Protein AF-A0A2E0QXH6-F1 (afdb_monomer)

Solvent-accessible surface area (backbone atoms only — not comparable to full-atom values): 16540 Å² total; per-residue (Å²): 113,74,65,61,55,55,53,47,46,76,55,62,78,71,74,54,37,14,26,78,84,81,84,78,74,94,66,79,57,37,71,48,66,32,60,46,54,49,47,46,17,46,22,10,40,78,68,28,32,63,57,67,41,56,53,50,46,56,52,49,51,51,55,51,35,49,57,41,23,75,75,64,80,46,83,58,77,82,74,58,62,94,71,75,43,72,70,50,50,50,54,50,50,53,53,46,57,78,38,26,77,84,68,40,36,41,62,51,26,22,51,47,10,48,38,48,44,45,36,11,44,17,85,81,41,66,28,33,70,62,38,32,51,52,53,63,50,42,63,57,50,52,54,44,49,74,73,69,54,82,58,66,66,60,52,51,51,49,51,51,52,47,50,45,36,71,72,66,33,58,35,51,44,61,27,67,70,39,76,71,45,53,74,69,50,26,54,53,48,19,63,54,53,71,36,69,50,43,56,86,87,42,45,74,61,50,53,56,36,58,75,58,61,45,79,52,40,48,74,66,56,46,45,60,53,49,52,19,46,52,33,43,71,72,55,85,54,46,34,71,72,47,30,55,44,38,55,45,54,48,52,53,51,53,51,51,49,55,50,51,34,63,72,76,38,62,65,71,58,28,52,48,50,55,51,48,54,54,46,58,50,53,52,49,56,51,46,54,57,27,32,35,54,45,15,49,49,50,55,58,59,67,74,71,122

pLDDT: mean 72.56, std 18.34, range [24.27, 95.75]

Radius of gyration: 21.73 Å; Cα contacts (8 Å, |Δi|>4): 318; chains: 1; bounding box: 61×43×55 Å

Sequence (305 aa):
MNTIRFLFTALFSFTFSLGVAEEFQFKPAQTNLTSIFLRLANSLEQHGSPVPYCQHILAEHERIRSKYSEKHGKEMGRLLPSYFTADYITTLEESWTDFEETLQLPRLATKTGQLLRLAINGENGTGTTLVMVFNEYQDPAYSELATGKSLEADLGHLSTELLRIAEDGDARYLASREAALSEKEQSEFRKLLEKNTFSKTDFQTLERFYNGPYDRLTEFGKSQISKRVFAGQRGTPVTPSEAARYSRELYDMYSSIFHQLEEQLPQSRANELESWIKSVINILNHAIMAELRLGFMERALDRKG

Secondary structure (DSSP, 8-state):
-HHHHHHHHHHHTS---------SS-PSPPSSHHHHHHHHHHHHHHHSSSHHHHHHHHHHHHHHHHHHHHHHSSPPPP-S-TT-SHHHHHHHHHHHHHTHHHHTHHHHHHHHHHHHHHHHTSSTTS--HHHHHHHHHHHHHHHHHHTT---HHHHHHHHHHHHHHHHH-HHHHHHHT-TTS-HHHHHHHHHHHT-SS--GGGHHHHHHHHTTTGGGS-HHHHHHHHHHHHHHHHS----HHHHHHHHHHHHHHHHHHHHHHHHHS-HHHHHHHHHHHHHHHHHHHHHHHHHHHHHHHHHHHHT--

Nearest PDB structures (foldseek):
  3o1h-assembly1_A  TM=1.517E-01  e=4.851E-01  Vibrio parahaemolyticus
  3ok8-assembly1_B  TM=1.722E-01  e=3.351E+00  Mus musculus
  4kly-assembly1_D  TM=2.169E-01  e=6.577E+00  gamma proteobacterium 'Hot 75m4'
  6grj-assembly1_B  TM=1.553E-01  e=4.591E+00  Aeromonas hydrophila
  6h2f-assembly1_J  TM=1.587E-01  e=4.591E+00  Aeromonas hydrophila subsp. hydrophila AL09-71

Foldseek 3Di:
DVVLVVLCCVQVVPQAAAADDDDDDDDAQDQALLVLLLVQLCCLQVVLDSLVLLVSLVVNQVVLQVLCCVLPVDGDDDLFPPQSDPVNSVVVVVVCVVCCVVLVSSVLSSLCSVLSHQSHHFLPHQIQVLSNLVSVLSVVVLVCVLVPHDCPVVVVVNVVLSVCCVVVPRLLSLLVVLPLDDPVLSVLLSVLLVQSADEPVCVVSVVVCVVPVQVSGDVSSVVSNVSRDVCRVPDHRQGPVNSVVSVVVSVVSVVVSLVVLVVPDDPVVSVVVVVSVSVSSVSSVSSSSSSNVSNSSVVSSVVPD

Mean predicted aligned error: 11.54 Å

Structure (mmCIF, N/CA/C/O backbone):
data_AF-A0A2E0QXH6-F1
#
_entry.id   AF-A0A2E0QXH6-F1
#
loop_
_atom_site.group_PDB
_atom_site.id
_atom_site.type_symbol
_atom_site.label_atom_id
_atom_site.label_alt_id
_atom_site.label_comp_id
_atom_site.label_asym_id
_atom_site.label_entity_id
_atom_site.label_seq_id
_atom_site.pdbx_PDB_ins_code
_atom_site.Cartn_x
_atom_site.Cartn_y
_atom_site.Cartn_z
_atom_site.occupancy
_atom_site.B_iso_or_equiv
_atom_site.auth_seq_id
_atom_site.auth_comp_id
_atom_site.auth_asym_id
_atom_site.auth_atom_id
_atom_site.pdbx_PDB_model_num
ATOM 1 N N . MET A 1 1 ? 4.759 -22.911 -13.333 1.00 33.22 1 MET A N 1
ATOM 2 C CA . MET A 1 1 ? 3.666 -23.026 -12.326 1.00 33.22 1 MET A CA 1
ATOM 3 C C . MET A 1 1 ? 4.080 -22.649 -10.897 1.00 33.22 1 MET A C 1
ATOM 5 O O . MET A 1 1 ? 3.728 -21.550 -10.496 1.00 33.22 1 MET A O 1
ATOM 9 N N . ASN A 1 2 ? 4.792 -23.476 -10.109 1.00 26.61 2 ASN A N 1
ATOM 10 C CA . ASN A 1 2 ? 5.000 -23.184 -8.668 1.00 26.61 2 ASN A CA 1
ATOM 11 C C . ASN A 1 2 ? 5.715 -21.849 -8.377 1.00 26.61 2 ASN A C 1
ATOM 13 O O . ASN A 1 2 ? 5.334 -21.160 -7.434 1.00 26.61 2 ASN A O 1
ATOM 17 N N . THR A 1 3 ? 6.676 -21.440 -9.212 1.00 26.75 3 THR A N 1
ATOM 18 C CA . THR A 1 3 ? 7.361 -20.143 -9.084 1.00 26.75 3 THR A CA 1
ATOM 19 C C . THR A 1 3 ? 6.385 -18.969 -9.169 1.00 26.75 3 THR A C 1
ATOM 21 O O . THR A 1 3 ? 6.412 -18.103 -8.307 1.00 26.75 3 THR A O 1
ATOM 24 N N . ILE A 1 4 ? 5.456 -18.982 -10.133 1.00 28.08 4 ILE A N 1
ATOM 25 C CA . ILE A 1 4 ? 4.459 -17.916 -10.351 1.00 28.08 4 ILE A CA 1
ATOM 26 C C . ILE A 1 4 ? 3.578 -17.718 -9.106 1.00 28.08 4 ILE A C 1
ATOM 28 O O . ILE A 1 4 ? 3.297 -16.583 -8.730 1.00 28.08 4 ILE A O 1
ATOM 32 N N . ARG A 1 5 ? 3.219 -18.800 -8.396 1.00 27.36 5 ARG A N 1
ATOM 33 C CA . ARG A 1 5 ? 2.522 -18.700 -7.100 1.00 27.36 5 ARG A CA 1
ATOM 34 C C . ARG A 1 5 ? 3.375 -18.012 -6.034 1.00 27.36 5 ARG A C 1
ATOM 36 O O . ARG A 1 5 ? 2.884 -17.093 -5.393 1.00 27.36 5 ARG A O 1
ATOM 43 N N . PHE A 1 6 ? 4.632 -18.424 -5.869 1.00 28.52 6 PHE A N 1
ATOM 44 C CA . PHE A 1 6 ? 5.545 -17.852 -4.867 1.00 28.52 6 PHE A CA 1
ATOM 45 C C . PHE A 1 6 ? 5.858 -16.370 -5.134 1.00 28.52 6 PHE A C 1
ATOM 47 O O . PHE A 1 6 ? 5.977 -15.568 -4.211 1.00 28.52 6 PHE A O 1
ATOM 54 N N . LEU A 1 7 ? 5.934 -15.990 -6.408 1.00 29.11 7 LEU A N 1
ATOM 55 C CA . LEU A 1 7 ? 6.098 -14.606 -6.841 1.00 29.11 7 LEU A CA 1
ATOM 56 C C . LEU A 1 7 ? 4.853 -13.779 -6.534 1.00 29.11 7 LEU A C 1
ATOM 58 O O . LEU A 1 7 ? 4.978 -12.701 -5.967 1.00 29.11 7 LEU A O 1
ATOM 62 N N . PHE A 1 8 ? 3.656 -14.310 -6.799 1.00 35.12 8 PHE A N 1
ATOM 63 C CA . PHE A 1 8 ? 2.428 -13.663 -6.345 1.00 35.12 8 PHE A CA 1
ATOM 64 C C . PHE A 1 8 ? 2.371 -13.531 -4.822 1.00 35.12 8 PHE A C 1
ATOM 66 O O . PHE A 1 8 ? 1.966 -12.476 -4.352 1.00 35.12 8 PHE A O 1
ATOM 73 N N . THR A 1 9 ? 2.849 -14.508 -4.044 1.00 33.28 9 THR A N 1
ATOM 74 C CA . THR A 1 9 ? 3.014 -14.353 -2.586 1.00 33.28 9 THR A CA 1
ATOM 75 C C . THR A 1 9 ? 3.936 -13.172 -2.242 1.00 33.28 9 THR A C 1
ATOM 77 O O . THR A 1 9 ? 3.590 -12.369 -1.384 1.00 33.28 9 THR A O 1
ATOM 80 N N . ALA A 1 10 ? 5.049 -12.979 -2.956 1.00 31.89 10 ALA A N 1
ATOM 81 C CA . ALA A 1 10 ? 5.987 -11.877 -2.704 1.00 31.89 10 ALA A CA 1
ATOM 82 C C . ALA A 1 10 ? 5.438 -10.456 -3.001 1.00 31.89 10 ALA A C 1
ATOM 84 O O . ALA A 1 10 ? 5.990 -9.484 -2.485 1.00 31.89 10 ALA A O 1
ATOM 85 N N . LEU A 1 11 ? 4.354 -10.313 -3.780 1.00 36.03 11 LEU A N 1
ATOM 86 C CA . LEU A 1 11 ? 3.570 -9.063 -3.854 1.00 36.03 11 LEU A CA 1
ATOM 87 C C . LEU A 1 11 ? 2.394 -9.074 -2.869 1.00 36.03 11 LEU A C 1
ATOM 89 O O . LEU A 1 11 ? 2.220 -8.167 -2.056 1.00 36.03 11 LEU A O 1
ATOM 93 N N . PHE A 1 12 ? 1.543 -10.095 -2.984 1.00 37.16 12 PHE A N 1
ATOM 94 C CA . PHE A 1 12 ? 0.201 -10.127 -2.403 1.00 37.16 12 PHE A CA 1
ATOM 95 C C . PHE A 1 12 ? 0.157 -10.563 -0.938 1.00 37.16 12 PHE A C 1
ATOM 97 O O . PHE A 1 12 ? -0.902 -10.485 -0.321 1.00 37.16 12 PHE A O 1
ATOM 104 N N . SER A 1 13 ? 1.298 -10.892 -0.327 1.00 30.27 13 SER A N 1
ATOM 105 C CA . SER A 1 13 ? 1.426 -10.858 1.133 1.00 30.27 13 SER A CA 1
ATOM 106 C C . SER A 1 13 ? 1.351 -9.437 1.721 1.00 30.27 13 SER A C 1
ATOM 108 O O . SER A 1 13 ? 1.317 -9.329 2.942 1.00 30.27 13 SER A O 1
ATOM 110 N N . PHE A 1 14 ? 1.299 -8.361 0.911 1.00 34.16 14 PHE A N 1
ATOM 111 C CA . PHE A 1 14 ? 1.176 -6.979 1.413 1.00 34.16 14 PHE A CA 1
ATOM 112 C C . PHE A 1 14 ? 0.195 -6.031 0.678 1.00 34.16 14 PHE A C 1
ATOM 114 O O . PHE A 1 14 ? 0.045 -4.885 1.103 1.00 34.16 14 PHE A O 1
ATOM 121 N N . THR A 1 15 ? -0.525 -6.449 -0.372 1.00 30.64 15 THR A N 1
ATOM 122 C CA . THR A 1 15 ? -1.446 -5.562 -1.128 1.00 30.64 15 THR A CA 1
ATOM 123 C C . THR A 1 15 ? -2.910 -5.625 -0.659 1.00 30.64 15 THR A C 1
ATOM 125 O O . THR A 1 15 ? -3.754 -6.272 -1.279 1.00 30.64 15 THR A O 1
ATOM 128 N N . PHE A 1 16 ? -3.237 -4.878 0.407 1.00 36.03 16 PHE A N 1
ATOM 129 C CA . PHE A 1 16 ? -4.599 -4.775 0.969 1.00 36.03 16 PHE A CA 1
ATOM 130 C C . PHE A 1 16 ? -4.944 -3.368 1.563 1.00 36.03 16 PHE A C 1
ATOM 132 O O . PHE A 1 16 ? -5.036 -3.232 2.778 1.00 36.03 16 PHE A O 1
ATOM 139 N N . SER A 1 17 ? -5.228 -2.352 0.722 1.00 30.94 17 SER A N 1
ATOM 140 C CA . SER A 1 17 ? -6.095 -1.150 0.993 1.00 30.94 17 SER A CA 1
ATOM 141 C C . SER A 1 17 ? -5.752 -0.168 2.156 1.00 30.94 17 SER A C 1
ATOM 143 O O . SER A 1 17 ? -4.903 -0.468 2.977 1.00 30.94 17 SER A O 1
ATOM 145 N N . LEU A 1 18 ? -6.359 1.021 2.379 1.00 31.14 18 LEU A N 1
ATOM 146 C CA . LEU A 1 18 ? -7.319 1.889 1.643 1.00 31.14 18 LEU A CA 1
ATOM 147 C C . LEU A 1 18 ? -6.559 3.195 1.225 1.00 31.14 18 LEU A C 1
ATOM 149 O O . LEU A 1 18 ? -5.351 3.092 1.055 1.00 31.14 18 LEU A O 1
ATOM 153 N N . GLY A 1 19 ? -7.061 4.438 1.040 1.00 31.62 19 GLY A N 1
ATOM 154 C CA . GLY A 1 19 ? -8.333 5.012 0.547 1.00 31.62 19 GLY A CA 1
ATOM 155 C C . GLY A 1 19 ? -8.288 6.553 0.411 1.00 31.62 19 GLY A C 1
ATOM 156 O O . GLY A 1 19 ? -7.539 7.191 1.138 1.00 31.62 19 GLY A O 1
ATOM 157 N N . VAL A 1 20 ? -9.051 7.109 -0.552 1.00 32.94 20 VAL A N 1
ATOM 158 C CA . VAL A 1 20 ? -9.031 8.485 -1.141 1.00 32.94 20 VAL A CA 1
ATOM 159 C C . VAL A 1 20 ? -8.289 9.621 -0.401 1.00 32.94 20 VAL A C 1
ATOM 161 O O . VAL A 1 20 ? -8.523 9.920 0.764 1.00 32.94 20 VAL A O 1
ATOM 164 N N . ALA A 1 21 ? -7.482 10.333 -1.195 1.00 27.75 21 ALA A N 1
ATOM 165 C CA . ALA A 1 21 ? -6.631 11.475 -0.866 1.00 27.75 21 ALA A CA 1
ATOM 166 C C . ALA A 1 21 ? -7.326 12.813 -0.524 1.00 27.75 21 ALA A C 1
ATOM 168 O O . ALA A 1 21 ? -8.441 13.091 -0.959 1.00 27.75 21 ALA A O 1
ATOM 169 N N . GLU A 1 22 ? -6.540 13.711 0.083 1.00 24.27 22 GLU A N 1
ATOM 170 C CA . GLU A 1 22 ? -6.606 15.156 -0.182 1.00 24.27 22 GLU A CA 1
ATOM 171 C C . GLU A 1 22 ? -5.534 15.586 -1.199 1.00 24.27 22 GLU A C 1
ATOM 173 O O . GLU A 1 22 ? -4.372 15.179 -1.108 1.00 24.27 22 GLU A O 1
ATOM 178 N N . GLU A 1 23 ? -5.960 16.477 -2.092 1.00 30.41 23 GLU A N 1
ATOM 179 C CA . GLU A 1 23 ? -5.269 17.268 -3.120 1.00 30.41 23 GLU A CA 1
ATOM 180 C C . GLU A 1 23 ? -3.749 17.567 -3.038 1.00 30.41 23 GLU A C 1
ATOM 182 O O . GLU A 1 23 ? -3.159 17.738 -1.969 1.00 30.41 23 GLU A O 1
ATOM 187 N N . PHE A 1 24 ? -3.201 17.795 -4.244 1.00 38.66 24 PHE A N 1
ATOM 188 C CA . PHE A 1 24 ? -1.921 18.425 -4.618 1.00 38.66 24 PHE A CA 1
ATOM 189 C C . PHE A 1 24 ? -0.596 17.731 -4.250 1.00 38.66 24 PHE A C 1
ATOM 191 O O . PHE A 1 24 ? -0.539 16.829 -3.419 1.00 38.66 24 PHE A O 1
ATOM 198 N N . GLN A 1 25 ? 0.437 18.182 -4.988 1.00 32.75 25 GLN A N 1
ATOM 199 C CA . GLN A 1 25 ? 1.902 18.035 -4.860 1.00 32.75 25 GLN A CA 1
ATOM 200 C C . GLN A 1 25 ? 2.417 16.991 -3.857 1.00 32.75 25 GLN A C 1
ATOM 202 O O . GLN A 1 25 ? 2.085 17.061 -2.679 1.00 32.75 25 GLN A O 1
ATOM 207 N N . PHE A 1 26 ? 3.308 16.094 -4.311 1.00 36.50 26 PHE A N 1
ATOM 208 C CA . PHE A 1 26 ? 3.991 15.073 -3.498 1.00 36.50 26 PHE A CA 1
ATOM 209 C C . PHE A 1 26 ? 4.388 15.595 -2.101 1.00 36.50 26 PHE A C 1
ATOM 211 O O . PHE A 1 26 ? 5.400 16.268 -1.925 1.00 36.50 26 PHE A O 1
ATOM 218 N N . LYS A 1 27 ? 3.550 15.293 -1.100 1.00 54.28 27 LYS A N 1
ATOM 219 C CA . LYS A 1 27 ? 3.739 15.726 0.296 1.00 54.28 27 LYS A CA 1
ATOM 220 C C . LYS A 1 27 ? 4.968 14.995 0.893 1.00 54.28 27 LYS A C 1
ATOM 222 O O . LYS A 1 27 ? 5.368 13.970 0.330 1.00 54.28 27 LYS A O 1
ATOM 227 N N . PRO A 1 28 ? 5.519 15.410 2.047 1.00 63.09 28 PRO A N 1
ATOM 228 C CA . PRO A 1 28 ? 6.647 14.721 2.689 1.00 63.09 28 PRO A CA 1
ATOM 229 C C . PRO A 1 28 ? 6.440 13.208 2.905 1.00 63.09 28 PRO A C 1
ATOM 231 O O . PRO A 1 28 ? 5.309 12.709 2.827 1.00 63.09 28 PRO A O 1
ATOM 234 N N . ALA A 1 29 ? 7.526 12.476 3.156 1.00 71.00 29 ALA A N 1
ATOM 235 C CA . ALA A 1 29 ? 7.571 11.022 3.283 1.00 71.00 29 ALA A CA 1
ATOM 236 C C . ALA A 1 29 ? 6.492 10.490 4.234 1.00 71.00 29 ALA A C 1
ATOM 238 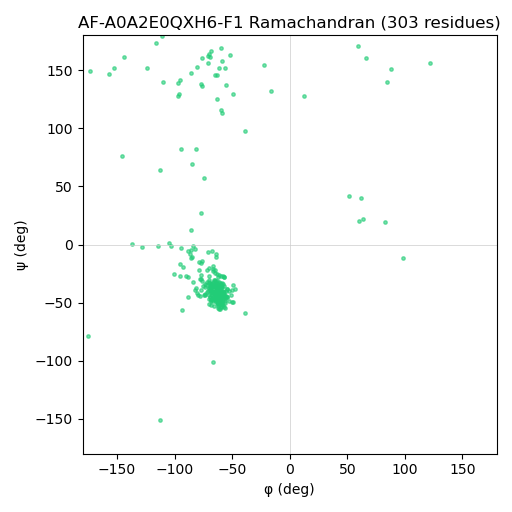O O . ALA A 1 29 ? 6.283 10.987 5.344 1.00 71.00 29 ALA A O 1
ATOM 239 N N . GLN A 1 30 ? 5.746 9.493 3.766 1.00 78.00 30 GLN A N 1
ATOM 240 C CA . GLN A 1 30 ? 4.525 9.080 4.441 1.00 78.00 30 GLN A CA 1
ATOM 241 C C . GLN A 1 30 ? 4.775 8.072 5.552 1.00 78.00 30 GLN A C 1
ATOM 243 O O . GLN A 1 30 ? 5.656 7.224 5.492 1.00 78.00 30 GLN A O 1
ATOM 248 N N . THR A 1 31 ? 3.931 8.165 6.574 1.00 67.06 31 THR A N 1
ATOM 249 C CA . THR A 1 31 ? 3.927 7.242 7.714 1.00 67.06 31 THR A CA 1
ATOM 250 C C . THR A 1 31 ? 2.827 6.190 7.613 1.00 67.06 31 THR A C 1
ATOM 252 O O . THR A 1 31 ? 2.997 5.088 8.112 1.00 67.06 31 THR A O 1
ATOM 255 N N . ASN A 1 32 ? 1.736 6.469 6.898 1.00 75.50 32 ASN A N 1
ATOM 256 C CA . ASN A 1 32 ? 0.647 5.521 6.674 1.00 75.50 32 ASN A CA 1
ATOM 257 C C . ASN A 1 32 ? 0.822 4.792 5.326 1.00 75.50 32 ASN A C 1
ATOM 259 O O . ASN A 1 32 ? 0.962 5.449 4.290 1.00 75.50 32 ASN A O 1
ATOM 263 N N . LEU A 1 33 ? 0.740 3.454 5.327 1.00 68.81 33 LEU A N 1
ATOM 264 C CA . LEU A 1 33 ? 0.782 2.628 4.110 1.00 68.81 33 LEU A CA 1
ATOM 265 C C . LEU A 1 33 ? -0.309 3.006 3.091 1.00 68.81 33 LEU A C 1
ATOM 267 O O . LEU A 1 33 ? -0.030 3.010 1.896 1.00 68.81 33 LEU A O 1
ATOM 271 N N . THR A 1 34 ? -1.507 3.400 3.540 1.00 70.06 34 THR A N 1
ATOM 272 C CA . THR A 1 34 ? -2.588 3.946 2.692 1.00 70.06 34 THR A CA 1
ATOM 273 C C . THR A 1 34 ? -2.072 5.059 1.776 1.00 70.06 34 THR A C 1
ATOM 275 O O . THR A 1 34 ? -2.280 5.025 0.564 1.00 70.06 34 THR A O 1
ATOM 278 N N . SER A 1 35 ? -1.353 6.037 2.334 1.00 78.56 35 SER A N 1
ATOM 279 C CA . SER A 1 35 ? -0.832 7.174 1.570 1.00 78.56 35 SER A CA 1
ATOM 280 C C . SER A 1 35 ? 0.287 6.774 0.606 1.00 78.56 35 SER A C 1
ATOM 282 O O . SER A 1 35 ? 0.390 7.339 -0.481 1.00 78.56 35 SER A O 1
ATOM 284 N N . ILE A 1 36 ? 1.114 5.803 1.001 1.00 81.19 36 ILE A N 1
ATOM 285 C CA . ILE A 1 36 ? 2.215 5.255 0.196 1.00 81.19 36 ILE A CA 1
ATOM 286 C C . ILE A 1 36 ? 1.652 4.529 -1.032 1.00 81.19 36 ILE A C 1
ATOM 288 O O . ILE A 1 36 ? 1.972 4.867 -2.173 1.00 81.19 36 ILE A O 1
ATOM 292 N N . PHE A 1 37 ? 0.724 3.592 -0.822 1.00 80.25 37 PHE A N 1
ATOM 293 C CA . PHE A 1 37 ? 0.076 2.875 -1.916 1.00 80.25 37 PHE A CA 1
ATOM 294 C C . PHE A 1 37 ? -0.788 3.795 -2.795 1.00 80.25 37 PHE A C 1
ATOM 296 O O . PHE A 1 37 ? -0.850 3.576 -4.002 1.00 80.25 37 PHE A O 1
ATOM 303 N N . LEU A 1 38 ? -1.386 4.864 -2.250 1.00 81.25 38 LEU A N 1
ATOM 304 C CA . LEU A 1 38 ? -2.055 5.905 -3.045 1.00 81.25 38 LEU A CA 1
ATOM 305 C C . LEU A 1 38 ? -1.099 6.655 -3.984 1.00 81.25 38 LEU A C 1
ATOM 307 O O . LEU A 1 38 ? -1.493 6.971 -5.107 1.00 81.25 38 LEU A O 1
ATOM 311 N N . ARG A 1 39 ? 0.142 6.937 -3.561 1.00 84.19 39 ARG A N 1
ATOM 312 C CA . ARG A 1 39 ? 1.169 7.574 -4.412 1.00 84.19 39 ARG A CA 1
ATOM 313 C C . ARG A 1 39 ? 1.605 6.657 -5.539 1.00 84.19 39 ARG A C 1
ATOM 315 O O . ARG A 1 39 ? 1.629 7.088 -6.690 1.00 84.19 39 ARG A O 1
ATOM 322 N N . LEU A 1 40 ? 1.880 5.392 -5.223 1.00 87.12 40 LEU A N 1
ATOM 323 C CA . LEU A 1 40 ? 2.206 4.385 -6.227 1.00 87.12 40 LEU A CA 1
ATOM 324 C C . LEU A 1 40 ? 1.047 4.194 -7.219 1.00 87.12 40 LEU A C 1
ATOM 326 O O . LEU A 1 40 ? 1.263 4.240 -8.428 1.00 87.12 40 LEU A O 1
ATOM 330 N N . ALA A 1 41 ? -0.190 4.074 -6.725 1.00 84.12 41 ALA A N 1
ATOM 331 C CA . ALA A 1 41 ? -1.385 4.007 -7.563 1.00 84.12 41 ALA A CA 1
ATOM 332 C C . ALA A 1 41 ? -1.509 5.229 -8.485 1.00 84.12 41 ALA A C 1
ATOM 334 O O . ALA A 1 41 ? -1.830 5.069 -9.658 1.00 84.12 41 ALA A O 1
ATOM 335 N N . ASN A 1 42 ? -1.203 6.432 -7.988 1.00 85.00 42 ASN A N 1
ATOM 336 C CA . ASN A 1 42 ? -1.221 7.658 -8.784 1.00 85.00 42 ASN A CA 1
ATOM 337 C C . ASN A 1 42 ? -0.116 7.693 -9.853 1.00 85.00 42 ASN A C 1
ATOM 339 O O . ASN A 1 42 ? -0.391 8.105 -10.974 1.00 85.00 42 ASN A O 1
ATOM 343 N N . SER A 1 43 ? 1.105 7.249 -9.534 1.00 88.56 43 SER A N 1
ATOM 344 C CA . SER A 1 43 ? 2.204 7.133 -10.508 1.00 88.56 43 SER A CA 1
ATOM 345 C C . SER A 1 43 ? 1.814 6.200 -11.655 1.00 88.56 43 SER A C 1
ATOM 347 O O . SER A 1 43 ? 1.852 6.585 -12.822 1.00 88.56 43 SER A O 1
ATOM 349 N N . LEU A 1 44 ? 1.351 4.999 -11.304 1.00 88.19 44 LEU A N 1
ATOM 350 C CA . LEU A 1 44 ? 0.920 3.980 -12.256 1.00 88.19 44 LEU A CA 1
ATOM 351 C C . LEU A 1 44 ? -0.286 4.441 -13.091 1.00 88.19 44 LEU A C 1
ATOM 353 O O . LEU A 1 44 ? -0.300 4.235 -14.298 1.00 88.19 44 LEU A O 1
ATOM 357 N N . GLU A 1 45 ? -1.276 5.094 -12.474 1.00 86.56 45 GLU A N 1
ATOM 358 C CA . GLU A 1 45 ? -2.480 5.586 -13.153 1.00 86.56 45 GLU A CA 1
ATOM 359 C C . GLU A 1 45 ? -2.200 6.744 -14.118 1.00 86.56 45 GLU A C 1
ATOM 361 O O . GLU A 1 45 ? -2.614 6.670 -15.273 1.00 86.56 45 GLU A O 1
ATOM 366 N N . GLN A 1 46 ? -1.519 7.795 -13.648 1.00 88.00 46 GLN A N 1
ATOM 367 C CA . GLN A 1 46 ? -1.388 9.073 -14.360 1.00 88.00 46 GLN A CA 1
ATOM 368 C C . GLN A 1 46 ? -0.193 9.116 -15.323 1.00 88.00 46 GLN A C 1
ATOM 370 O O . GLN A 1 46 ? -0.238 9.846 -16.309 1.00 88.00 46 GLN A O 1
ATOM 375 N N . HIS A 1 47 ? 0.866 8.346 -15.050 1.00 89.06 47 HIS A N 1
ATOM 376 C CA . HIS A 1 47 ? 2.097 8.337 -15.851 1.00 89.06 47 HIS A CA 1
ATOM 377 C C . HIS A 1 47 ? 2.345 6.999 -16.559 1.00 89.06 47 HIS A C 1
ATOM 379 O O . HIS A 1 47 ? 3.358 6.855 -17.235 1.00 89.06 47 HIS A O 1
ATOM 385 N N . GLY A 1 48 ? 1.477 5.996 -16.371 1.00 88.94 48 GLY A N 1
ATOM 386 C CA . GLY A 1 48 ? 1.658 4.665 -16.956 1.00 88.94 48 GLY A CA 1
ATOM 387 C C . GLY A 1 48 ? 2.952 3.966 -16.516 1.00 88.94 48 GLY A C 1
ATOM 388 O O . GLY A 1 48 ? 3.421 3.080 -17.221 1.00 88.94 48 GLY A O 1
ATOM 389 N N . SER A 1 49 ? 3.559 4.376 -15.393 1.00 90.25 49 SER A N 1
ATOM 390 C CA . SER A 1 49 ? 4.905 3.947 -14.993 1.00 90.25 49 SER A CA 1
ATOM 391 C C . SER A 1 49 ? 5.145 4.068 -13.476 1.00 90.25 49 SER A C 1
ATOM 393 O O . SER A 1 49 ? 4.621 4.987 -12.833 1.00 90.25 49 SER A O 1
ATOM 395 N N . PRO A 1 50 ? 5.949 3.171 -12.867 1.00 89.00 50 PRO A N 1
ATOM 396 C CA . PRO A 1 50 ? 6.433 3.313 -11.493 1.00 89.00 50 PRO A CA 1
ATOM 397 C C . PRO A 1 50 ? 7.566 4.343 -11.342 1.00 89.00 50 PRO A C 1
ATOM 399 O O . PRO A 1 50 ? 7.876 4.729 -10.215 1.00 89.00 50 PRO A O 1
ATOM 402 N N . VAL A 1 51 ? 8.198 4.783 -12.437 1.00 92.62 51 VAL A N 1
ATOM 403 C CA . VAL A 1 51 ? 9.418 5.609 -12.397 1.00 92.62 51 VAL A CA 1
ATOM 404 C C . VAL A 1 51 ? 9.240 6.923 -11.615 1.00 92.62 51 VAL A C 1
ATOM 406 O O . VAL A 1 51 ? 10.063 7.162 -10.728 1.00 92.62 51 VAL A O 1
ATOM 409 N N . PRO A 1 52 ? 8.173 7.731 -11.805 1.00 92.00 52 PRO A N 1
ATOM 410 C CA . PRO A 1 52 ? 7.970 8.954 -11.018 1.00 92.00 52 PRO A CA 1
ATOM 411 C C . PRO A 1 52 ? 7.860 8.705 -9.507 1.00 92.00 52 PRO A C 1
ATOM 413 O O . PRO A 1 52 ? 8.346 9.505 -8.707 1.00 92.00 52 PRO A O 1
ATOM 416 N N . TYR A 1 53 ? 7.277 7.572 -9.093 1.00 91.50 53 TYR A N 1
ATOM 417 C CA . TYR A 1 53 ? 7.272 7.164 -7.688 1.00 91.50 53 TYR A CA 1
ATOM 418 C C . TYR A 1 53 ? 8.687 6.832 -7.187 1.00 91.50 53 TYR A C 1
ATOM 420 O O . TYR A 1 53 ? 9.089 7.316 -6.131 1.00 91.50 53 TYR A O 1
ATOM 428 N N . CYS A 1 54 ? 9.484 6.078 -7.951 1.00 90.94 54 CYS A N 1
ATOM 429 C CA . CYS A 1 54 ? 10.874 5.784 -7.586 1.00 90.94 54 CYS A CA 1
ATOM 430 C C . CYS A 1 54 ? 11.747 7.052 -7.499 1.00 90.94 54 CYS A C 1
ATOM 432 O O . CYS A 1 54 ? 12.523 7.184 -6.550 1.00 90.94 54 CYS A O 1
ATOM 434 N N . GLN A 1 55 ? 11.584 7.999 -8.432 1.00 91.44 55 GLN A N 1
ATOM 435 C CA . GLN A 1 55 ? 12.253 9.308 -8.415 1.00 91.44 55 GLN A CA 1
ATOM 436 C C . GLN A 1 55 ? 11.893 10.106 -7.147 1.00 91.44 55 GLN A C 1
ATOM 438 O O . GLN A 1 55 ? 12.782 10.613 -6.461 1.00 91.44 55 GLN A O 1
ATOM 443 N N . HIS A 1 56 ? 10.604 10.151 -6.787 1.00 89.44 56 HIS A N 1
ATOM 444 C CA . HIS A 1 56 ? 10.113 10.778 -5.551 1.00 89.44 56 HIS A CA 1
ATOM 445 C C . HIS A 1 56 ? 10.742 10.161 -4.287 1.00 89.44 56 HIS A C 1
ATOM 447 O O . HIS A 1 56 ? 11.201 10.894 -3.412 1.00 89.44 56 HIS A O 1
ATOM 453 N N . ILE A 1 57 ? 10.860 8.830 -4.203 1.00 89.62 57 ILE A N 1
ATOM 454 C CA . ILE A 1 57 ? 11.492 8.169 -3.043 1.00 89.62 57 ILE A CA 1
ATOM 455 C C . ILE A 1 57 ? 12.993 8.461 -2.936 1.00 89.62 57 ILE A C 1
ATOM 457 O O . ILE A 1 57 ? 13.497 8.624 -1.822 1.00 89.62 57 ILE A O 1
ATOM 461 N N . LEU A 1 58 ? 13.711 8.583 -4.057 1.00 91.44 58 LEU A N 1
ATOM 462 C CA . LEU A 1 58 ? 15.121 8.982 -4.034 1.00 91.44 58 LEU A CA 1
ATOM 463 C C . LEU A 1 58 ? 15.291 10.435 -3.549 1.00 91.44 58 LEU A C 1
ATOM 465 O O . LEU A 1 58 ? 16.165 10.705 -2.725 1.00 91.44 58 LEU A O 1
ATOM 469 N N . ALA A 1 59 ? 14.427 11.350 -3.999 1.00 90.56 59 ALA A N 1
ATOM 470 C CA . ALA A 1 59 ? 14.435 12.748 -3.564 1.00 90.56 59 ALA A CA 1
ATOM 471 C C . ALA A 1 59 ? 14.117 12.897 -2.063 1.00 90.56 59 ALA A C 1
ATOM 473 O O . ALA A 1 59 ? 14.817 13.615 -1.345 1.00 90.56 59 ALA A O 1
ATOM 474 N N . GLU A 1 60 ? 13.112 12.173 -1.564 1.00 90.25 60 GLU A N 1
ATOM 475 C CA . GLU A 1 60 ? 12.760 12.164 -0.141 1.00 90.25 60 GLU A CA 1
ATOM 476 C C . GLU A 1 60 ? 13.843 11.528 0.740 1.00 90.25 60 GLU A C 1
ATOM 478 O O . GLU A 1 60 ? 14.050 11.978 1.871 1.00 90.25 60 GLU A O 1
ATOM 483 N N . HIS A 1 61 ? 14.572 10.523 0.231 1.00 90.62 61 HIS A N 1
ATOM 484 C CA . HIS A 1 61 ? 15.703 9.936 0.954 1.00 90.62 61 HIS A CA 1
ATOM 485 C C . HIS A 1 61 ? 16.800 10.968 1.217 1.00 90.62 61 HIS A C 1
ATOM 487 O O . HIS A 1 61 ? 17.223 11.124 2.366 1.00 90.62 61 HIS A O 1
ATOM 493 N N . GLU A 1 62 ? 17.202 11.720 0.190 1.00 91.56 62 GLU A N 1
ATOM 494 C CA . GLU A 1 62 ? 18.237 12.744 0.337 1.00 91.56 62 GLU A CA 1
ATOM 495 C C . GLU A 1 62 ? 17.735 13.949 1.153 1.00 91.56 62 GLU A C 1
ATOM 497 O O . GLU A 1 62 ? 18.445 14.410 2.044 1.00 91.56 62 GLU A O 1
ATOM 502 N N . ARG A 1 63 ? 16.484 14.404 0.969 1.00 93.81 63 ARG A N 1
ATOM 503 C CA . ARG A 1 63 ? 15.903 15.497 1.779 1.00 93.81 63 ARG A CA 1
ATOM 504 C C . ARG A 1 63 ? 15.956 15.192 3.280 1.00 93.81 63 ARG A C 1
ATOM 506 O O . ARG A 1 63 ? 16.335 16.051 4.080 1.00 93.81 63 ARG A O 1
ATOM 513 N N . ILE A 1 64 ? 15.590 13.973 3.676 1.00 86.19 64 ILE A N 1
ATOM 514 C CA . ILE A 1 64 ? 15.588 13.561 5.087 1.00 86.19 64 ILE A CA 1
ATOM 515 C C . ILE A 1 64 ? 17.010 13.254 5.582 1.00 86.19 64 ILE A C 1
ATOM 517 O O . ILE A 1 64 ? 17.306 13.519 6.748 1.00 86.19 64 ILE A O 1
ATOM 521 N N . ARG A 1 65 ? 17.925 12.801 4.713 1.00 89.75 65 ARG A N 1
ATOM 522 C CA . ARG A 1 65 ? 19.363 12.702 5.023 1.00 89.75 65 ARG A CA 1
ATOM 523 C C . ARG A 1 65 ? 19.971 14.070 5.342 1.00 89.75 65 ARG A C 1
ATOM 525 O O . ARG A 1 65 ? 20.678 14.171 6.344 1.00 89.75 65 ARG A O 1
ATOM 532 N N . SER A 1 66 ? 19.653 15.113 4.571 1.00 92.44 66 SER A N 1
ATOM 533 C CA . SER A 1 66 ? 20.059 16.498 4.856 1.00 92.44 66 SER A CA 1
ATOM 534 C C . SER A 1 66 ? 19.520 16.961 6.210 1.00 92.44 66 SER A C 1
ATOM 536 O O . SER A 1 66 ? 20.306 17.296 7.094 1.00 92.44 66 SER A O 1
ATOM 538 N N . LYS A 1 67 ? 18.200 16.841 6.430 1.00 90.12 67 LYS A N 1
ATOM 539 C CA . LYS A 1 67 ? 17.521 17.191 7.696 1.00 90.12 67 LYS A CA 1
ATOM 540 C C . LYS A 1 67 ? 18.127 16.471 8.915 1.00 90.12 67 LYS A C 1
ATOM 542 O O . LYS A 1 67 ? 18.261 17.055 9.989 1.00 90.12 67 LYS A O 1
ATOM 547 N N . TYR A 1 68 ? 18.512 15.202 8.757 1.00 87.75 68 TYR A N 1
ATOM 548 C CA . TYR A 1 68 ? 19.196 14.422 9.793 1.00 87.75 68 TYR A CA 1
ATOM 549 C C . TYR A 1 68 ? 20.624 14.926 10.048 1.00 87.75 68 TYR A C 1
ATOM 551 O O . TYR A 1 68 ? 21.024 15.079 11.203 1.00 87.75 68 TYR A O 1
ATOM 559 N N . SER A 1 69 ? 21.383 15.200 8.982 1.00 90.69 69 SER A N 1
ATOM 560 C CA . SER A 1 69 ? 22.766 15.683 9.057 1.00 90.69 69 SER A CA 1
ATOM 561 C C . SER A 1 69 ? 22.851 17.056 9.726 1.00 90.69 69 SER A C 1
ATOM 563 O O . SER A 1 69 ? 23.626 17.235 10.664 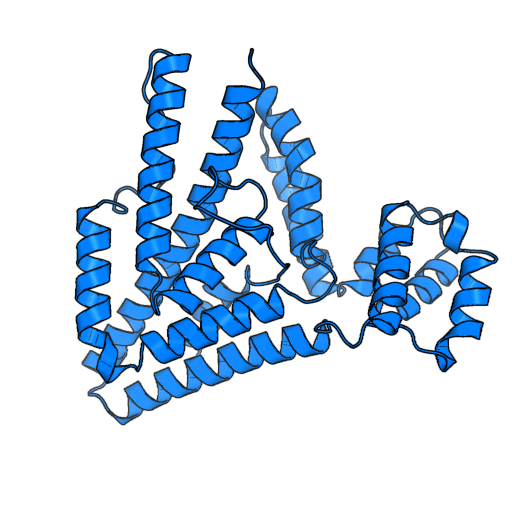1.00 90.69 69 SER A O 1
ATOM 565 N N . GLU A 1 70 ? 21.975 17.987 9.340 1.00 92.31 70 GLU A N 1
ATOM 566 C CA . GLU A 1 70 ? 21.827 19.309 9.961 1.00 92.31 70 GLU A CA 1
ATOM 567 C C . GLU A 1 70 ? 21.517 19.210 11.462 1.00 92.31 70 GLU A C 1
ATOM 569 O O . GLU A 1 70 ? 22.120 19.915 12.272 1.00 92.31 70 GLU A O 1
ATOM 574 N N . LYS A 1 71 ? 20.612 18.303 11.858 1.00 87.31 71 LYS A N 1
ATOM 575 C CA . LYS A 1 71 ? 20.181 18.155 13.257 1.00 87.31 71 LYS A CA 1
ATOM 576 C C . LYS A 1 71 ? 21.167 17.390 14.150 1.00 87.31 71 LYS A C 1
ATOM 578 O O . LYS A 1 71 ? 21.107 17.523 15.375 1.00 87.31 71 LYS A O 1
ATOM 583 N N . HIS A 1 72 ? 22.050 16.568 13.578 1.00 86.69 72 HIS A N 1
ATOM 584 C CA . HIS A 1 72 ? 22.899 15.648 14.347 1.00 86.69 72 HIS A CA 1
ATOM 585 C C . HIS A 1 72 ? 24.404 15.713 14.045 1.00 86.69 72 HIS A C 1
ATOM 587 O O . HIS A 1 72 ? 25.164 14.999 14.701 1.00 86.69 72 HIS A O 1
ATOM 593 N N . GLY A 1 73 ? 24.848 16.539 13.094 1.00 93.12 73 GLY A N 1
ATOM 594 C CA . GLY A 1 73 ? 26.266 16.714 12.751 1.00 93.12 73 GLY A CA 1
ATOM 595 C C . GLY A 1 73 ? 26.946 15.454 12.204 1.00 93.12 73 GLY A C 1
ATOM 596 O O . GLY A 1 73 ? 28.163 15.315 12.313 1.00 93.12 73 GLY A O 1
ATOM 597 N N . LYS A 1 74 ? 26.167 14.503 11.675 1.00 91.44 74 LYS A N 1
ATOM 598 C CA . LYS A 1 74 ? 26.629 13.195 11.191 1.00 91.44 74 LYS A CA 1
ATOM 599 C C . LYS A 1 74 ? 25.699 12.666 10.101 1.00 91.44 74 LYS A C 1
ATOM 601 O O . LYS A 1 74 ? 24.498 12.930 10.132 1.00 91.44 74 LYS A O 1
ATOM 606 N N . GLU A 1 75 ? 26.226 11.854 9.192 1.00 89.19 75 GLU A N 1
ATOM 607 C CA . GLU A 1 75 ? 25.411 11.250 8.137 1.00 89.19 75 GLU A CA 1
ATOM 608 C C . GLU A 1 75 ? 24.324 10.305 8.676 1.00 89.19 75 GLU A C 1
ATOM 610 O O . GLU A 1 75 ? 24.523 9.570 9.649 1.00 89.19 75 GLU A O 1
ATOM 615 N N . MET A 1 76 ? 23.180 10.282 7.988 1.00 85.44 76 MET A N 1
ATOM 616 C CA . MET A 1 76 ? 22.181 9.226 8.144 1.00 85.44 76 MET A CA 1
ATOM 617 C C . MET A 1 76 ? 22.641 7.964 7.399 1.00 85.44 76 MET A C 1
ATOM 619 O O . MET A 1 76 ? 23.100 8.043 6.260 1.00 85.44 76 MET A O 1
ATOM 623 N N . GLY A 1 77 ? 22.465 6.787 8.006 1.00 80.31 77 GLY A N 1
ATOM 624 C CA . GLY A 1 77 ? 22.662 5.514 7.306 1.00 80.31 77 GLY A CA 1
ATOM 625 C C . GLY A 1 77 ? 21.704 5.354 6.115 1.00 80.31 77 GLY A C 1
ATOM 626 O O . GLY A 1 77 ? 20.592 5.890 6.117 1.00 80.31 77 GLY A O 1
ATOM 627 N N . ARG A 1 78 ? 22.112 4.596 5.088 1.00 78.31 78 ARG A N 1
ATOM 628 C CA . ARG A 1 78 ? 21.239 4.312 3.936 1.00 78.31 78 ARG A CA 1
ATOM 629 C C . ARG A 1 78 ? 20.009 3.513 4.388 1.00 78.31 78 ARG A C 1
ATOM 631 O O . ARG A 1 78 ? 20.144 2.451 4.987 1.00 78.31 78 ARG A O 1
ATOM 638 N N . LEU A 1 79 ? 18.819 4.034 4.079 1.00 78.81 79 LEU A N 1
ATOM 639 C CA . LEU A 1 79 ? 17.532 3.352 4.292 1.00 78.81 79 LEU A CA 1
ATOM 640 C C . LEU A 1 79 ? 17.064 2.623 3.022 1.00 78.81 79 LEU A C 1
ATOM 642 O O . LEU A 1 79 ? 16.360 1.617 3.118 1.00 78.81 79 LEU A O 1
ATOM 646 N N . LEU A 1 80 ? 17.490 3.128 1.860 1.00 82.44 80 LEU A N 1
ATOM 647 C CA . LEU A 1 80 ? 17.366 2.497 0.550 1.00 82.44 80 LEU A CA 1
ATOM 648 C C . LEU A 1 80 ? 18.459 1.430 0.326 1.00 82.44 80 LEU A C 1
ATOM 650 O O . LEU A 1 80 ? 19.562 1.565 0.869 1.00 82.44 80 LEU A O 1
ATOM 654 N N . PRO A 1 81 ? 18.200 0.401 -0.507 1.00 83.00 81 PRO A N 1
ATOM 655 C CA . PRO A 1 81 ? 19.229 -0.530 -0.968 1.00 83.00 81 PRO A CA 1
ATOM 656 C C . PRO A 1 81 ? 20.394 0.182 -1.667 1.00 83.00 81 PRO A C 1
ATOM 658 O O . PRO A 1 81 ? 20.217 1.224 -2.295 1.00 83.00 81 PRO A O 1
ATOM 661 N N . SER A 1 82 ? 21.595 -0.401 -1.619 1.00 88.75 82 SER A N 1
ATOM 662 C CA . SER A 1 82 ? 22.808 0.206 -2.194 1.00 88.75 82 SER A CA 1
ATOM 663 C C . SER A 1 82 ? 22.734 0.468 -3.704 1.00 88.75 82 SER A C 1
ATOM 665 O O . SER A 1 82 ? 23.396 1.393 -4.170 1.00 88.75 82 SER A O 1
ATOM 667 N N . TYR A 1 83 ? 21.929 -0.317 -4.428 1.00 88.25 83 TYR A N 1
ATOM 668 C CA . TYR A 1 83 ? 21.695 -0.211 -5.870 1.00 88.25 83 TYR A CA 1
ATOM 669 C C . TYR A 1 83 ? 20.597 0.792 -6.262 1.00 88.25 83 TYR A C 1
ATOM 671 O O . TYR A 1 83 ? 20.465 1.092 -7.439 1.00 88.25 83 TYR A O 1
ATOM 679 N N . PHE A 1 84 ? 19.797 1.305 -5.320 1.00 90.06 84 PHE A N 1
ATOM 680 C CA . PHE A 1 84 ? 18.711 2.241 -5.627 1.00 90.06 84 PHE A CA 1
ATOM 681 C C . PHE A 1 84 ? 19.298 3.657 -5.774 1.00 90.06 84 PHE A C 1
ATOM 683 O O . PHE A 1 84 ? 19.334 4.438 -4.823 1.00 90.06 84 PHE A O 1
ATOM 690 N N . THR A 1 85 ? 19.843 3.946 -6.957 1.00 93.31 85 THR A N 1
ATOM 691 C CA . THR A 1 85 ? 20.508 5.210 -7.321 1.00 93.31 85 THR A CA 1
ATOM 692 C C . THR A 1 85 ? 19.753 5.942 -8.433 1.00 93.31 85 THR A C 1
ATOM 694 O O . THR A 1 85 ? 18.808 5.400 -9.005 1.00 93.31 85 THR A O 1
ATOM 697 N N . ALA A 1 86 ? 20.177 7.166 -8.765 1.00 93.81 86 ALA A N 1
ATOM 698 C CA . ALA A 1 86 ? 19.658 7.886 -9.929 1.00 93.81 86 ALA A CA 1
ATOM 699 C C . ALA A 1 86 ? 19.896 7.086 -11.222 1.00 93.81 86 ALA A C 1
ATOM 701 O O . ALA A 1 86 ? 18.942 6.801 -11.936 1.00 93.81 86 ALA A O 1
ATOM 702 N N . ASP A 1 87 ? 21.131 6.627 -11.453 1.00 94.75 87 ASP A N 1
ATOM 703 C CA . ASP A 1 87 ? 21.512 5.823 -12.626 1.00 94.75 87 ASP A CA 1
ATOM 704 C C . ASP A 1 87 ? 20.641 4.564 -12.773 1.00 94.75 87 ASP A C 1
ATOM 706 O O . ASP A 1 87 ? 20.209 4.219 -13.867 1.00 94.75 87 ASP A O 1
ATOM 710 N N . TYR A 1 88 ? 20.329 3.898 -11.657 1.00 91.81 88 TYR A N 1
ATOM 711 C CA . TYR A 1 88 ? 19.470 2.715 -11.642 1.00 91.81 88 TYR A CA 1
ATOM 712 C C . TYR A 1 88 ? 18.009 3.028 -11.994 1.00 91.81 88 TYR A C 1
ATOM 714 O O . TYR A 1 88 ? 17.342 2.213 -12.631 1.00 91.81 88 TYR A O 1
ATOM 722 N N . ILE A 1 89 ? 17.509 4.206 -11.609 1.00 92.62 89 ILE A N 1
ATOM 723 C CA . ILE A 1 89 ? 16.185 4.685 -12.022 1.00 92.62 89 ILE A CA 1
ATOM 724 C C . ILE A 1 89 ? 16.189 5.043 -13.515 1.00 92.62 89 ILE A C 1
ATOM 726 O O . ILE A 1 89 ? 15.228 4.703 -14.197 1.00 92.62 89 ILE A O 1
ATOM 730 N N . THR A 1 90 ? 17.274 5.618 -14.045 1.00 93.62 90 THR A N 1
ATOM 731 C CA . THR A 1 90 ? 17.445 5.826 -15.493 1.00 93.62 90 THR A CA 1
ATOM 732 C C . THR A 1 90 ? 17.405 4.495 -16.246 1.00 93.62 90 THR A C 1
ATOM 734 O O . THR A 1 90 ? 16.599 4.341 -17.154 1.00 93.62 90 THR A O 1
ATOM 737 N N . THR A 1 91 ? 18.163 3.481 -15.813 1.00 91.38 91 THR A N 1
ATOM 738 C CA . THR A 1 91 ? 18.123 2.140 -16.430 1.00 91.38 91 THR A CA 1
ATOM 739 C C . THR A 1 91 ? 16.753 1.464 -16.302 1.00 91.38 91 THR A C 1
ATOM 741 O O . THR A 1 91 ? 16.351 0.710 -17.191 1.00 91.38 91 THR A O 1
ATOM 744 N N . LEU A 1 92 ? 16.000 1.732 -15.229 1.00 89.56 92 LEU A N 1
ATOM 745 C CA . LEU A 1 92 ? 14.609 1.290 -15.093 1.00 89.56 92 LEU A CA 1
ATOM 746 C C . LEU A 1 92 ? 13.685 1.987 -16.108 1.00 89.56 92 LEU A C 1
ATOM 748 O O . LEU A 1 92 ? 12.821 1.322 -16.669 1.00 89.56 92 LEU A O 1
ATOM 752 N N . GLU A 1 93 ? 13.868 3.285 -16.353 1.00 92.50 93 GLU A N 1
ATOM 753 C CA . GLU A 1 93 ? 13.099 4.093 -17.312 1.00 92.50 93 GLU A CA 1
ATOM 754 C C . GLU A 1 93 ? 13.409 3.718 -18.772 1.00 92.50 93 GLU A C 1
ATOM 756 O O . GLU A 1 93 ? 12.487 3.498 -19.559 1.00 92.50 93 GLU A O 1
ATOM 761 N N . GLU A 1 94 ? 14.687 3.518 -19.102 1.00 92.12 94 GLU A N 1
ATOM 762 C CA . GLU A 1 94 ? 15.153 2.947 -20.373 1.00 92.12 94 GLU A CA 1
ATOM 763 C C . GLU A 1 94 ? 14.514 1.568 -20.612 1.00 92.12 94 GLU A C 1
ATOM 765 O O . GLU A 1 94 ? 13.811 1.368 -21.602 1.00 92.12 94 GLU A O 1
ATOM 770 N N . SER A 1 95 ? 14.648 0.643 -19.651 1.00 86.31 95 SER A N 1
ATOM 771 C CA . SER A 1 95 ? 14.070 -0.706 -19.766 1.00 86.31 95 SER A CA 1
ATOM 772 C C . SER A 1 95 ? 12.538 -0.704 -19.835 1.00 86.31 95 SER A C 1
ATOM 774 O O . SER A 1 95 ? 11.944 -1.573 -20.468 1.00 86.31 95 SER A O 1
ATOM 776 N N . TRP A 1 96 ? 11.874 0.235 -19.152 1.00 87.50 96 TRP A N 1
ATOM 777 C CA . TRP A 1 96 ? 10.417 0.378 -19.206 1.00 87.50 96 TRP A CA 1
ATOM 778 C C . TRP A 1 96 ? 9.968 0.820 -20.601 1.00 87.50 96 TRP A C 1
ATOM 780 O O . TRP A 1 96 ? 9.002 0.276 -21.130 1.00 87.50 96 TRP A O 1
ATOM 790 N N . THR A 1 97 ? 10.714 1.740 -21.216 1.00 89.44 97 THR A N 1
ATOM 791 C CA . THR A 1 97 ? 10.474 2.223 -22.583 1.00 89.44 97 THR A CA 1
ATOM 792 C C . THR A 1 97 ? 10.681 1.103 -23.613 1.00 89.44 97 THR A C 1
ATOM 794 O O . THR A 1 97 ? 9.802 0.859 -24.438 1.00 89.44 97 THR A O 1
ATOM 797 N N . ASP A 1 98 ? 11.781 0.344 -23.513 1.00 84.69 98 ASP A N 1
ATOM 798 C CA . ASP A 1 98 ? 12.103 -0.790 -24.404 1.00 84.69 98 ASP A CA 1
ATOM 799 C C . ASP A 1 98 ? 11.016 -1.884 -24.432 1.00 84.69 98 ASP A C 1
ATOM 801 O O . ASP A 1 98 ? 10.854 -2.601 -25.425 1.00 84.69 98 ASP A O 1
ATOM 805 N N . PHE A 1 99 ? 10.259 -2.031 -23.342 1.00 77.50 99 PHE A N 1
ATOM 806 C CA . PHE A 1 99 ? 9.188 -3.019 -23.212 1.00 77.50 99 PHE A CA 1
ATOM 807 C C . PHE A 1 99 ? 7.774 -2.426 -23.318 1.00 77.50 99 PHE A C 1
ATOM 809 O O . PHE A 1 99 ? 6.796 -3.178 -23.241 1.00 77.50 99 PHE A O 1
ATOM 816 N N . GLU A 1 100 ? 7.645 -1.113 -23.533 1.00 82.81 100 GLU A N 1
ATOM 817 C CA . GLU A 1 100 ? 6.382 -0.383 -23.422 1.00 82.81 100 GLU A CA 1
ATOM 818 C C . GLU A 1 100 ? 5.312 -0.901 -24.395 1.00 82.81 100 GLU A C 1
ATOM 820 O O . GLU A 1 100 ? 4.229 -1.318 -23.971 1.00 82.81 100 GLU A O 1
ATOM 825 N N . GLU A 1 101 ? 5.642 -0.933 -25.690 1.00 78.88 101 GLU A N 1
ATOM 826 C CA . GLU A 1 101 ? 4.762 -1.414 -26.760 1.00 78.88 101 GLU A CA 1
ATOM 827 C C . GLU A 1 101 ? 4.539 -2.932 -26.661 1.00 78.88 101 GLU A C 1
ATOM 829 O O . GLU A 1 101 ? 3.399 -3.398 -26.685 1.00 78.88 101 GLU A O 1
ATOM 834 N N . THR A 1 102 ? 5.621 -3.698 -26.468 1.00 70.81 102 THR A N 1
ATOM 835 C CA . THR A 1 102 ? 5.604 -5.175 -26.460 1.00 70.81 102 THR A CA 1
ATOM 836 C C . THR A 1 102 ? 4.699 -5.746 -25.365 1.00 70.81 102 THR A C 1
ATOM 838 O O . THR A 1 102 ? 4.000 -6.730 -25.596 1.00 70.81 102 THR A O 1
ATOM 841 N N . LEU A 1 103 ? 4.696 -5.144 -24.170 1.00 69.75 103 LEU A N 1
ATOM 842 C CA . LEU A 1 103 ? 3.917 -5.626 -23.021 1.00 69.75 103 LEU A CA 1
ATOM 843 C C . LEU A 1 103 ? 2.641 -4.804 -22.760 1.00 69.75 103 LEU A C 1
ATOM 845 O O . LEU A 1 103 ? 1.913 -5.092 -21.809 1.00 69.75 103 LEU A O 1
ATOM 849 N N . GLN A 1 104 ? 2.390 -3.754 -23.552 1.00 77.38 104 GLN A N 1
ATOM 850 C CA . GLN A 1 104 ? 1.388 -2.715 -23.276 1.00 77.38 104 GLN A CA 1
ATOM 851 C C . GLN A 1 104 ? 1.541 -2.117 -21.860 1.00 77.38 104 GLN A C 1
ATOM 853 O O . GLN A 1 104 ? 0.547 -1.897 -21.156 1.00 77.38 104 GLN A O 1
ATOM 858 N N . LEU A 1 105 ? 2.784 -1.859 -21.425 1.00 78.38 105 LEU A N 1
ATOM 859 C CA . LEU A 1 105 ? 3.092 -1.450 -20.046 1.00 78.38 105 LEU A CA 1
ATOM 860 C C . LEU A 1 105 ? 2.291 -0.248 -19.526 1.00 78.38 105 LEU A C 1
ATOM 862 O O . LEU A 1 105 ? 1.852 -0.338 -18.381 1.00 78.38 105 LEU A O 1
ATOM 866 N N . PRO A 1 106 ? 2.010 0.825 -20.294 1.00 84.62 106 PRO A N 1
ATOM 867 C CA . PRO A 1 106 ? 1.248 1.962 -19.783 1.00 84.62 106 PRO A CA 1
ATOM 868 C C . PRO A 1 106 ? -0.202 1.575 -19.518 1.00 84.62 106 PRO A C 1
ATOM 870 O O . PRO A 1 106 ? -0.786 1.979 -18.522 1.00 84.62 106 PRO A O 1
ATOM 873 N N . ARG A 1 107 ? -0.783 0.720 -20.368 1.00 80.75 107 ARG A N 1
ATOM 874 C CA . ARG A 1 107 ? -2.146 0.205 -20.195 1.00 80.75 107 ARG A CA 1
ATOM 875 C C . ARG A 1 107 ? -2.235 -0.707 -18.972 1.00 80.75 107 ARG A C 1
ATOM 877 O O . ARG A 1 107 ? -3.186 -0.586 -18.198 1.00 80.75 107 ARG A O 1
ATOM 884 N N . LEU A 1 108 ? -1.249 -1.589 -18.792 1.00 74.19 108 LEU A N 1
ATOM 885 C CA . LEU A 1 108 ? -1.127 -2.445 -17.613 1.00 74.19 108 LEU A CA 1
ATOM 886 C C . LEU A 1 108 ? -0.942 -1.606 -16.346 1.00 74.19 108 LEU A C 1
ATOM 888 O O . LEU A 1 108 ? -1.694 -1.778 -15.393 1.00 74.19 108 LEU A O 1
ATOM 892 N N . ALA A 1 109 ? 0.007 -0.671 -16.342 1.00 79.44 109 ALA A N 1
ATOM 893 C CA . ALA A 1 109 ? 0.273 0.218 -15.222 1.00 79.44 109 ALA A CA 1
ATOM 894 C C . ALA A 1 109 ? -0.945 1.080 -14.897 1.00 79.44 109 ALA A C 1
ATOM 896 O O . ALA A 1 109 ? -1.377 1.061 -13.751 1.00 79.44 109 ALA A O 1
ATOM 897 N N . THR A 1 110 ? -1.585 1.733 -15.870 1.00 79.38 110 THR A N 1
ATOM 898 C CA . THR A 1 110 ? -2.783 2.53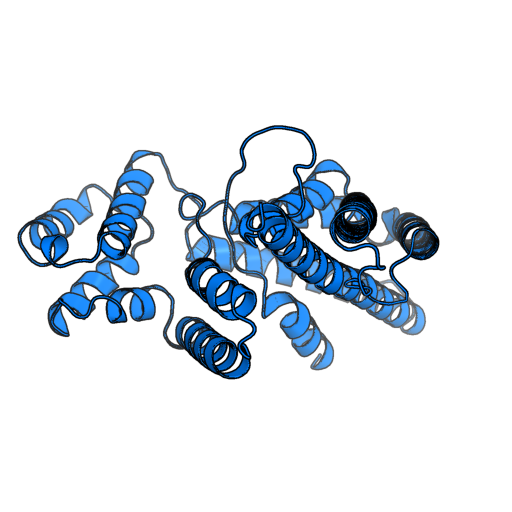9 -15.610 1.00 79.38 110 THR A CA 1
ATOM 899 C C . THR A 1 110 ? -3.924 1.689 -15.057 1.00 79.38 110 THR A C 1
ATOM 901 O O . THR A 1 110 ? -4.563 2.093 -14.084 1.00 79.38 110 THR A O 1
ATOM 904 N N . LYS A 1 111 ? -4.153 0.479 -15.585 1.00 74.94 111 LYS A N 1
ATOM 905 C CA . LYS A 1 111 ? -5.176 -0.431 -15.048 1.00 74.94 111 LYS A CA 1
ATOM 906 C C . LYS A 1 111 ? -4.807 -0.973 -13.662 1.00 74.94 111 LYS A C 1
ATOM 908 O O . LYS A 1 111 ? -5.695 -1.093 -12.820 1.00 74.94 111 LYS A O 1
ATOM 913 N N . THR A 1 112 ? -3.531 -1.233 -13.385 1.00 76.06 112 THR A N 1
ATOM 914 C CA . THR A 1 112 ? -3.045 -1.602 -12.048 1.00 76.06 112 THR A CA 1
ATOM 915 C C . THR A 1 112 ? -3.150 -0.432 -11.076 1.00 76.06 112 THR A C 1
ATOM 917 O O . THR A 1 112 ? -3.593 -0.640 -9.957 1.00 76.06 112 THR A O 1
ATOM 920 N N . GLY A 1 113 ? -2.848 0.798 -11.490 1.00 75.44 113 GLY A N 1
ATOM 921 C CA . GLY A 1 113 ? -3.038 2.018 -10.707 1.00 75.44 113 GLY A CA 1
ATOM 922 C C . GLY A 1 113 ? -4.507 2.238 -10.358 1.00 75.44 113 GLY A C 1
ATOM 923 O O . GLY A 1 113 ? -4.825 2.445 -9.192 1.00 75.44 113 GLY A O 1
ATOM 924 N N . GLN A 1 114 ? -5.415 2.068 -11.323 1.00 75.31 114 GLN A N 1
ATOM 925 C CA . GLN A 1 114 ? -6.865 2.098 -11.101 1.00 75.31 114 GLN A CA 1
ATOM 926 C C . GLN A 1 114 ? -7.347 0.983 -10.166 1.00 75.31 114 GLN A C 1
ATOM 928 O O . GLN A 1 114 ? -8.101 1.258 -9.240 1.00 75.31 114 GLN A O 1
ATOM 933 N N . LEU A 1 115 ? -6.949 -0.276 -10.383 1.00 66.06 115 LEU A N 1
ATOM 934 C CA . LEU A 1 115 ? -7.388 -1.406 -9.550 1.00 66.06 115 LEU A CA 1
ATOM 935 C C . LEU A 1 115 ? -6.784 -1.350 -8.143 1.00 66.06 115 LEU A C 1
ATOM 937 O O . LEU A 1 115 ? -7.492 -1.625 -7.177 1.00 66.06 115 LEU A O 1
ATOM 941 N N . LEU A 1 116 ? -5.527 -0.915 -8.012 1.00 69.50 116 LEU A N 1
ATOM 942 C CA . LEU A 1 116 ? -4.897 -0.596 -6.735 1.00 69.50 116 LEU A CA 1
ATOM 943 C C . LEU A 1 116 ? -5.675 0.534 -6.058 1.00 69.50 116 LEU A C 1
ATOM 945 O O . LEU A 1 116 ? -6.126 0.325 -4.940 1.00 69.50 116 LEU A O 1
ATOM 949 N N . ARG A 1 117 ? -5.947 1.657 -6.747 1.00 68.56 117 ARG A N 1
ATOM 950 C CA . ARG A 1 117 ? -6.770 2.779 -6.249 1.00 68.56 117 ARG A CA 1
ATOM 951 C C . ARG A 1 117 ? -8.201 2.350 -5.883 1.00 68.56 117 ARG A C 1
ATOM 953 O O . ARG A 1 117 ? -8.755 2.888 -4.935 1.00 68.56 117 ARG A O 1
ATOM 960 N N . LEU A 1 118 ? -8.809 1.382 -6.568 1.00 61.47 118 LEU A N 1
ATOM 961 C CA . LEU A 1 118 ? -10.168 0.898 -6.282 1.00 61.47 118 LEU A CA 1
ATOM 962 C C . LEU A 1 118 ? -10.220 -0.091 -5.115 1.00 61.47 118 LEU A C 1
ATOM 964 O O . LEU A 1 118 ? -11.086 0.050 -4.254 1.00 61.47 118 LEU A O 1
ATOM 968 N N . ALA A 1 119 ? -9.271 -1.027 -5.025 1.00 57.78 119 ALA A N 1
ATOM 969 C CA . ALA A 1 119 ? -9.054 -1.809 -3.808 1.00 57.78 119 ALA A CA 1
ATOM 970 C C . ALA A 1 119 ? -8.751 -0.878 -2.620 1.00 57.78 119 ALA A C 1
ATOM 972 O O . ALA A 1 119 ? -9.185 -1.129 -1.497 1.00 57.78 119 ALA A O 1
ATOM 973 N N . ILE A 1 120 ? -8.069 0.238 -2.886 1.00 60.41 120 ILE A N 1
ATOM 974 C CA . ILE A 1 120 ? -7.807 1.327 -1.949 1.00 60.41 120 ILE A CA 1
ATOM 975 C C . ILE A 1 120 ? -9.087 2.113 -1.594 1.00 60.41 120 ILE A C 1
ATOM 977 O O . ILE A 1 120 ? -9.296 2.445 -0.441 1.00 60.41 120 ILE A O 1
ATOM 981 N N . ASN A 1 121 ? -10.010 2.389 -2.508 1.00 51.25 121 ASN A N 1
ATOM 982 C CA . ASN A 1 121 ? -11.119 3.324 -2.254 1.00 51.25 121 ASN A CA 1
ATOM 983 C C . ASN A 1 121 ? -12.378 2.724 -1.578 1.00 51.25 121 ASN A C 1
ATOM 985 O O . ASN A 1 121 ? -13.404 3.397 -1.541 1.00 51.25 121 ASN A O 1
ATOM 989 N N . GLY A 1 122 ? -12.316 1.501 -1.037 1.00 59.59 122 GLY A N 1
ATOM 990 C CA . GLY A 1 122 ? -13.447 0.782 -0.416 1.00 59.59 122 GLY A CA 1
ATOM 991 C C . GLY A 1 122 ? -14.012 1.363 0.889 1.00 59.59 122 GLY A C 1
ATOM 992 O O . GLY A 1 122 ? -14.823 2.284 0.857 1.00 59.59 122 GLY A O 1
ATOM 993 N N . GLU A 1 123 ? -13.657 0.801 2.053 1.00 45.12 123 GLU A N 1
ATOM 994 C CA . GLU A 1 123 ? -14.316 1.098 3.344 1.00 45.12 123 GLU A CA 1
ATOM 995 C C . GLU A 1 123 ? -13.960 2.472 3.967 1.00 45.12 123 GLU A C 1
ATOM 997 O O . GLU A 1 123 ? -13.541 2.571 5.120 1.00 45.12 123 GLU A O 1
ATOM 1002 N N . ASN A 1 124 ? -14.191 3.564 3.235 1.00 46.38 124 ASN A N 1
ATOM 1003 C CA . ASN A 1 124 ? -14.118 4.943 3.736 1.00 46.38 124 ASN A CA 1
ATOM 1004 C C . 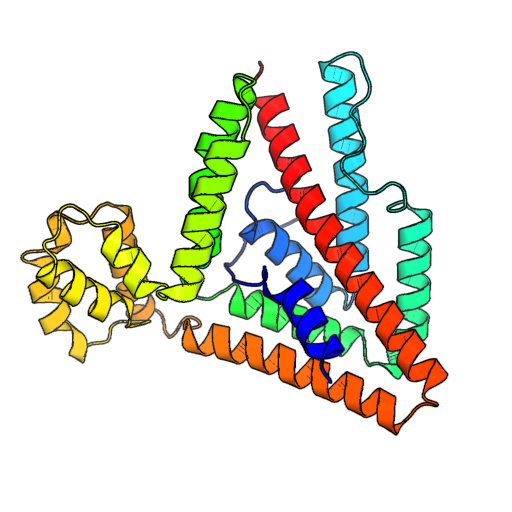ASN A 1 124 ? -12.724 5.381 4.259 1.00 46.38 124 ASN A C 1
ATOM 1006 O O . ASN A 1 124 ? -12.635 6.094 5.256 1.00 46.38 124 ASN A O 1
ATOM 1010 N N . GLY A 1 125 ? -11.631 4.992 3.587 1.00 42.12 125 GLY A N 1
ATOM 1011 C CA . GLY A 1 125 ? -10.326 5.676 3.716 1.00 42.12 125 GLY A CA 1
ATOM 1012 C C . GLY A 1 125 ? -9.263 5.084 4.658 1.00 42.12 125 GLY A C 1
ATOM 1013 O O . GLY A 1 125 ? -8.116 5.514 4.611 1.00 42.12 125 GLY A O 1
ATOM 1014 N N . THR A 1 126 ? -9.579 4.111 5.515 1.00 40.03 126 THR A N 1
ATOM 1015 C CA . THR A 1 126 ? -8.764 3.842 6.728 1.00 40.03 126 THR A CA 1
ATOM 1016 C C . THR A 1 126 ? -7.637 2.794 6.648 1.00 40.03 126 THR A C 1
ATOM 1018 O O . THR A 1 126 ? -6.754 2.799 7.501 1.00 40.03 126 THR A O 1
ATOM 1021 N N . GLY A 1 127 ? -7.653 1.899 5.663 1.00 48.59 127 GLY A N 1
ATOM 1022 C CA . GLY A 1 127 ? -6.915 0.626 5.626 1.00 48.59 127 GLY A CA 1
ATOM 1023 C C . GLY A 1 127 ? -7.891 -0.551 5.467 1.00 48.59 127 GLY A C 1
ATOM 1024 O O . GLY A 1 127 ? -9.042 -0.413 5.880 1.00 48.59 127 GLY A O 1
ATOM 1025 N N . THR A 1 128 ? -7.475 -1.714 4.939 1.00 55.66 128 THR A N 1
ATOM 1026 C CA . THR A 1 128 ? -8.129 -2.964 5.412 1.00 55.66 128 THR A CA 1
ATOM 1027 C C . THR A 1 128 ? -7.916 -3.081 6.919 1.00 55.66 128 THR A C 1
ATOM 1029 O O . THR A 1 128 ? -7.053 -2.390 7.459 1.00 55.66 128 THR A O 1
ATOM 1032 N N . THR A 1 129 ? -8.589 -3.995 7.619 1.00 55.22 129 THR A N 1
ATOM 1033 C CA . THR A 1 129 ? -8.246 -4.238 9.027 1.00 55.22 129 THR A CA 1
ATOM 1034 C C . THR A 1 129 ? -6.772 -4.632 9.222 1.00 55.22 129 THR A C 1
ATOM 1036 O O . THR A 1 129 ? -6.197 -4.236 10.228 1.00 55.22 129 THR A O 1
ATOM 1039 N N . LEU A 1 130 ? -6.101 -5.260 8.240 1.00 54.78 130 LEU A N 1
ATOM 1040 C CA . LEU A 1 130 ? -4.637 -5.449 8.257 1.00 54.78 130 LEU A CA 1
ATOM 1041 C C . LEU A 1 130 ? -3.877 -4.112 8.299 1.00 54.78 130 LEU A C 1
ATOM 1043 O O . LEU A 1 130 ? -3.050 -3.898 9.181 1.00 54.78 130 LEU A O 1
ATOM 1047 N N . VAL A 1 131 ? -4.158 -3.194 7.368 1.00 57.78 131 VAL A N 1
ATOM 1048 C CA . VAL A 1 131 ? -3.465 -1.892 7.297 1.00 57.78 131 VAL A CA 1
ATOM 1049 C C . VAL A 1 131 ? -3.891 -0.951 8.429 1.00 57.78 131 VAL A C 1
ATOM 1051 O O . VAL A 1 131 ? -3.059 -0.208 8.939 1.00 57.78 131 VAL A O 1
ATOM 1054 N N . MET A 1 132 ? -5.142 -1.017 8.890 1.00 60.38 132 MET A N 1
ATOM 1055 C CA . MET A 1 132 ? -5.602 -0.310 10.088 1.00 60.38 132 MET A CA 1
ATOM 1056 C C . MET A 1 132 ? -4.853 -0.791 11.329 1.00 60.38 132 MET A C 1
ATOM 1058 O O . MET A 1 132 ? -4.291 0.040 12.030 1.00 60.38 132 MET A O 1
ATOM 1062 N N . VAL A 1 133 ? -4.760 -2.104 11.559 1.00 61.50 133 VAL A N 1
ATOM 1063 C CA . VAL A 1 133 ? -4.010 -2.666 12.692 1.00 61.50 133 VAL A CA 1
ATOM 1064 C C . VAL A 1 133 ? -2.519 -2.353 12.571 1.00 61.50 133 VAL A C 1
ATOM 1066 O O . VAL A 1 133 ? -1.916 -1.924 13.548 1.00 61.50 133 VAL A O 1
ATOM 1069 N N . PHE A 1 134 ? -1.928 -2.433 11.375 1.00 62.16 134 PHE A N 1
ATOM 1070 C CA . PHE A 1 134 ? -0.553 -1.977 11.157 1.00 62.16 134 PHE A CA 1
ATOM 1071 C C . PHE A 1 134 ? -0.366 -0.508 11.572 1.00 62.16 134 PHE A C 1
ATOM 1073 O O . PHE A 1 134 ? 0.541 -0.204 12.341 1.00 62.16 134 PHE A O 1
ATOM 1080 N N . ASN A 1 135 ? -1.250 0.390 11.127 1.00 65.38 135 ASN A N 1
ATOM 1081 C CA . ASN A 1 135 ? -1.220 1.812 11.477 1.00 65.38 135 ASN A CA 1
ATOM 1082 C C . ASN A 1 135 ? -1.502 2.079 12.971 1.00 65.38 135 ASN A C 1
ATOM 1084 O O . ASN A 1 135 ? -0.893 2.973 13.548 1.00 65.38 135 ASN A O 1
ATOM 1088 N N . GLU A 1 136 ? -2.385 1.314 13.619 1.00 68.50 136 GLU A N 1
ATOM 1089 C CA . GLU A 1 136 ? -2.657 1.421 15.061 1.00 68.50 136 GLU A CA 1
ATOM 1090 C C . GLU A 1 136 ? -1.431 1.050 15.903 1.00 68.50 136 GLU A C 1
ATOM 1092 O O . GLU A 1 136 ? -1.160 1.703 16.908 1.00 68.50 136 GLU A O 1
ATOM 1097 N N . TYR A 1 137 ? -0.662 0.041 15.483 1.00 66.00 137 TYR A N 1
ATOM 1098 C CA . TYR A 1 137 ? 0.558 -0.388 16.173 1.00 66.00 137 TYR A CA 1
ATOM 1099 C C . TYR A 1 137 ? 1.770 0.514 15.871 1.00 66.00 137 TYR A C 1
ATOM 1101 O O . TYR A 1 137 ? 2.745 0.490 16.624 1.00 66.00 137 TYR A O 1
ATOM 1109 N N . GLN A 1 138 ? 1.717 1.361 14.833 1.00 65.38 138 GLN A N 1
ATOM 1110 C CA . GLN A 1 138 ? 2.790 2.318 14.531 1.00 65.38 138 GLN A CA 1
ATOM 1111 C C . GLN A 1 138 ? 3.014 3.353 15.637 1.00 65.38 138 GLN A C 1
ATOM 1113 O O . GLN A 1 138 ? 4.155 3.562 16.037 1.00 65.38 138 GLN A O 1
ATOM 1118 N N . ASP A 1 139 ? 1.971 4.039 16.117 1.00 63.59 139 ASP A N 1
ATOM 1119 C CA . ASP A 1 139 ? 2.153 5.137 17.081 1.00 63.59 139 ASP A CA 1
ATOM 1120 C C . ASP A 1 139 ? 2.674 4.672 18.468 1.00 63.59 139 ASP A C 1
ATOM 1122 O O . ASP A 1 139 ? 3.541 5.358 19.032 1.00 63.59 139 ASP A O 1
ATOM 1126 N N . PRO A 1 140 ? 2.291 3.484 18.985 1.00 61.78 140 PRO A N 1
ATOM 1127 C CA . PRO A 1 140 ? 3.011 2.798 20.058 1.00 61.78 140 PRO A CA 1
ATOM 1128 C C . PRO A 1 140 ? 4.467 2.477 19.688 1.00 61.78 140 PRO A C 1
ATOM 1130 O O . PRO A 1 140 ? 5.373 2.890 20.410 1.00 61.78 140 PRO A O 1
ATOM 1133 N N . ALA A 1 141 ? 4.724 1.845 18.536 1.00 57.12 141 ALA A N 1
ATOM 1134 C CA . ALA A 1 141 ? 6.077 1.475 18.105 1.00 57.12 141 ALA A CA 1
ATOM 1135 C C . ALA A 1 141 ? 7.020 2.687 17.933 1.00 57.12 141 ALA A C 1
ATOM 1137 O O . ALA A 1 141 ? 8.202 2.599 18.266 1.00 57.12 141 ALA A O 1
ATOM 1138 N N . TYR A 1 142 ? 6.526 3.850 17.486 1.00 59.50 142 TYR A N 1
ATOM 1139 C CA . TYR A 1 142 ? 7.301 5.101 17.471 1.00 59.50 142 TYR A CA 1
ATOM 1140 C C . TYR A 1 142 ? 7.675 5.566 18.877 1.00 59.50 142 TYR A C 1
ATOM 1142 O O . TYR A 1 142 ? 8.736 6.159 19.070 1.00 59.50 142 TYR A O 1
ATOM 1150 N N . SER A 1 143 ? 6.788 5.348 19.846 1.00 61.34 143 SER A N 1
ATOM 1151 C CA . SER A 1 143 ? 6.982 5.760 21.235 1.00 61.34 143 SER A CA 1
ATOM 1152 C C . SER A 1 143 ? 8.015 4.858 21.919 1.00 61.34 143 SER A C 1
ATOM 1154 O O . SER A 1 143 ? 8.950 5.367 22.537 1.00 61.34 143 SER A O 1
ATOM 1156 N N . GLU A 1 144 ? 7.942 3.544 21.691 1.00 60.22 144 GLU A N 1
ATOM 1157 C CA . GLU A 1 144 ? 8.963 2.572 22.105 1.00 60.22 144 GLU A CA 1
ATOM 1158 C C . GLU A 1 144 ? 10.331 2.895 21.462 1.00 60.22 144 GLU A C 1
ATOM 1160 O O . GLU A 1 144 ? 11.320 3.087 22.180 1.00 60.22 144 GLU A O 1
ATOM 1165 N N . LEU A 1 145 ? 10.387 3.082 20.133 1.00 52.16 145 LEU A N 1
ATOM 1166 C CA . LEU A 1 145 ? 11.605 3.474 19.401 1.00 52.16 145 LEU A CA 1
ATOM 1167 C C . LEU A 1 145 ? 12.219 4.784 19.909 1.00 52.16 145 LEU A C 1
ATOM 1169 O O . LEU A 1 145 ? 13.439 4.879 20.050 1.00 52.16 145 LEU A O 1
ATOM 1173 N N . ALA A 1 146 ? 11.402 5.801 20.197 1.00 55.38 146 ALA A N 1
ATOM 1174 C CA . ALA A 1 146 ? 11.887 7.094 20.679 1.00 55.38 146 ALA A CA 1
ATOM 1175 C C . ALA A 1 146 ? 12.598 6.994 22.043 1.00 55.38 146 ALA A C 1
ATOM 1177 O O . ALA A 1 146 ? 13.470 7.825 22.326 1.00 55.38 146 ALA A O 1
ATOM 1178 N N . THR A 1 147 ? 12.263 5.969 22.842 1.00 63.00 147 THR A N 1
ATOM 1179 C CA . THR A 1 147 ? 12.930 5.622 24.112 1.00 63.00 147 THR A CA 1
ATOM 1180 C C . THR A 1 147 ? 14.123 4.667 23.963 1.00 63.00 147 THR A C 1
ATOM 1182 O O . THR A 1 147 ? 14.839 4.447 24.936 1.00 63.00 147 THR A O 1
ATOM 1185 N N . GLY A 1 148 ? 14.388 4.139 22.762 1.00 52.66 148 GLY A N 1
ATOM 1186 C CA . GLY A 1 148 ? 15.540 3.273 22.481 1.00 52.6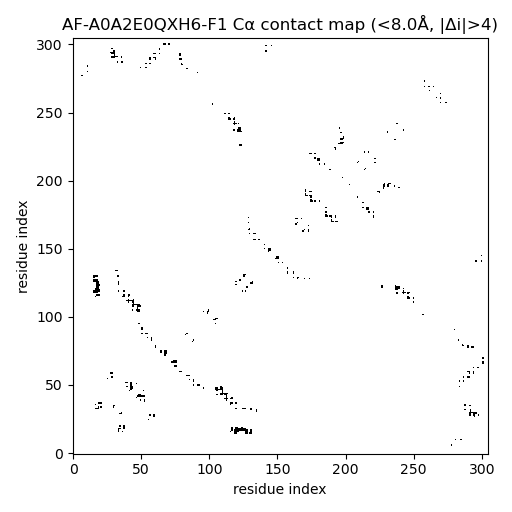6 148 GLY A CA 1
ATOM 1187 C C . GLY A 1 148 ? 15.356 1.790 22.832 1.00 52.66 148 GLY A C 1
ATOM 1188 O O . GLY A 1 148 ? 16.348 1.079 22.980 1.00 52.66 148 GLY A O 1
ATOM 1189 N N . LYS A 1 149 ? 14.113 1.315 22.975 1.00 60.09 149 LYS A N 1
ATOM 1190 C CA . LYS A 1 149 ? 13.796 -0.109 23.186 1.00 60.09 149 LYS A CA 1
ATOM 1191 C C . LYS A 1 149 ? 13.907 -0.932 21.888 1.00 60.09 149 LYS A C 1
ATOM 1193 O O . LYS A 1 149 ? 13.829 -0.377 20.792 1.00 60.09 149 LYS A O 1
ATOM 1198 N N . SER A 1 150 ? 14.047 -2.260 22.010 1.00 52.91 150 SER A N 1
ATOM 1199 C CA . SER A 1 150 ? 13.932 -3.183 20.862 1.00 52.91 150 SER A CA 1
ATOM 1200 C C . SER A 1 150 ? 12.466 -3.385 20.475 1.00 52.91 150 SER A C 1
ATOM 1202 O O . SER A 1 150 ? 11.627 -3.616 21.340 1.00 52.91 150 SER A O 1
ATOM 1204 N N . LEU A 1 151 ? 12.188 -3.358 19.169 1.00 52.44 151 LEU A N 1
ATOM 1205 C CA . LEU A 1 151 ? 10.866 -3.612 18.589 1.00 52.44 151 LEU A CA 1
ATOM 1206 C C . LEU A 1 151 ? 10.526 -5.103 18.415 1.00 52.44 151 LEU A C 1
ATOM 1208 O O . LEU A 1 151 ? 9.430 -5.415 17.959 1.00 52.44 151 LEU A O 1
ATOM 1212 N N . GLU A 1 152 ? 11.435 -6.039 18.702 1.00 51.88 152 GLU A N 1
ATOM 1213 C CA . GLU A 1 152 ? 11.243 -7.458 18.345 1.00 51.88 152 GLU A CA 1
ATOM 1214 C C . GLU A 1 152 ? 9.986 -8.088 18.968 1.00 51.88 152 GLU A C 1
ATOM 1216 O O . GLU A 1 152 ? 9.305 -8.870 18.305 1.00 51.88 152 GLU A O 1
ATOM 1221 N N . ALA A 1 153 ? 9.638 -7.715 20.204 1.00 57.44 153 ALA A N 1
ATOM 1222 C CA . ALA A 1 153 ? 8.423 -8.192 20.864 1.00 57.44 153 ALA A CA 1
ATOM 1223 C C . ALA A 1 153 ? 7.148 -7.639 20.197 1.00 57.44 153 ALA A C 1
ATOM 1225 O O . ALA A 1 153 ? 6.245 -8.407 19.861 1.00 57.44 153 ALA A O 1
ATOM 1226 N N . ASP A 1 154 ? 7.103 -6.329 19.939 1.00 56.81 154 ASP A N 1
ATOM 1227 C CA . ASP A 1 154 ? 5.942 -5.657 19.342 1.00 56.81 154 ASP A CA 1
ATOM 1228 C C . ASP A 1 154 ? 5.735 -6.065 17.881 1.00 56.81 154 ASP A C 1
ATOM 1230 O O . ASP A 1 154 ? 4.604 -6.268 17.445 1.00 56.81 154 ASP A O 1
ATOM 1234 N N . LEU A 1 155 ? 6.822 -6.252 17.124 1.00 51.75 155 LEU A N 1
ATOM 1235 C CA . LEU A 1 155 ? 6.777 -6.785 15.761 1.00 51.75 155 LEU A CA 1
ATOM 1236 C C . LEU A 1 155 ? 6.358 -8.259 15.739 1.00 51.75 155 LEU A C 1
ATOM 1238 O O . LEU A 1 155 ? 5.641 -8.665 14.826 1.00 51.75 155 LEU A O 1
ATOM 1242 N N . GLY A 1 156 ? 6.738 -9.050 16.748 1.00 55.88 156 GLY A N 1
ATOM 1243 C CA . GLY A 1 156 ? 6.228 -10.409 16.938 1.00 55.88 156 GLY A CA 1
ATOM 1244 C C . GLY A 1 156 ? 4.719 -10.429 17.206 1.00 55.88 156 GLY A C 1
ATOM 1245 O O . GLY A 1 156 ? 3.989 -11.196 16.573 1.00 55.88 156 GLY A O 1
ATOM 1246 N N . HIS A 1 157 ? 4.229 -9.540 18.076 1.00 62.22 157 HIS A N 1
ATOM 1247 C CA . HIS A 1 157 ? 2.799 -9.397 18.362 1.00 62.22 157 HIS A CA 1
ATOM 1248 C C . HIS A 1 157 ? 2.018 -8.906 17.135 1.00 62.22 157 HIS A C 1
ATOM 1250 O O . HIS A 1 157 ? 1.000 -9.493 16.774 1.00 62.22 157 HIS A O 1
ATOM 1256 N N . LEU A 1 158 ? 2.517 -7.875 16.447 1.00 56.84 158 LEU A N 1
ATOM 1257 C CA . LEU A 1 158 ? 1.919 -7.341 15.224 1.00 56.84 158 LEU A CA 1
ATOM 1258 C C . LEU A 1 158 ? 1.878 -8.395 14.110 1.00 56.84 158 LEU A C 1
ATOM 1260 O O . LEU A 1 158 ? 0.839 -8.574 13.487 1.00 56.84 158 LEU A O 1
ATOM 1264 N N . SER A 1 159 ? 2.964 -9.142 13.893 1.00 51.88 159 SER A N 1
ATOM 1265 C CA . SER A 1 159 ? 2.995 -10.259 12.937 1.00 51.88 159 SER A CA 1
ATOM 1266 C C . SER A 1 159 ? 1.936 -11.320 13.267 1.00 51.88 159 SER A C 1
ATOM 1268 O O . SER A 1 159 ? 1.198 -11.758 12.387 1.00 51.88 159 SER A O 1
ATOM 1270 N N . THR A 1 160 ? 1.793 -11.667 14.551 1.00 62.44 160 THR A N 1
ATOM 1271 C CA . THR A 1 160 ? 0.786 -12.631 15.029 1.00 62.44 160 THR A CA 1
ATOM 1272 C C . THR A 1 160 ? -0.644 -12.126 14.804 1.00 62.44 160 THR A C 1
ATOM 1274 O O . THR A 1 160 ? -1.494 -12.880 14.337 1.00 62.44 160 THR A O 1
ATOM 1277 N N . GLU A 1 161 ? -0.917 -10.847 15.070 1.00 61.59 161 GLU A N 1
ATOM 1278 C CA . GLU A 1 161 ? -2.226 -10.229 14.820 1.00 61.59 161 GLU A CA 1
ATOM 1279 C C . GLU A 1 161 ? -2.548 -10.120 13.322 1.00 61.59 161 GLU A C 1
ATOM 1281 O O . GLU A 1 161 ? -3.671 -10.413 12.920 1.00 61.59 161 GLU A O 1
ATOM 1286 N N . LEU A 1 162 ? -1.572 -9.767 12.478 1.00 54.69 162 LEU A N 1
ATOM 1287 C CA . LEU A 1 162 ? -1.739 -9.721 11.020 1.00 54.69 162 LEU A CA 1
ATOM 1288 C C . LEU A 1 162 ? -2.018 -11.114 10.433 1.00 54.69 162 LEU A C 1
ATOM 1290 O O . LEU A 1 162 ? -2.917 -11.256 9.602 1.00 54.69 162 LEU A O 1
ATOM 1294 N N . LEU A 1 163 ? -1.315 -12.149 10.905 1.00 49.66 163 LEU A N 1
ATOM 1295 C CA . LEU A 1 163 ? -1.618 -13.543 10.562 1.00 49.66 163 LEU A CA 1
ATOM 1296 C C . LEU A 1 163 ? -3.036 -13.924 11.010 1.00 49.66 163 LEU A C 1
ATOM 1298 O O . LEU A 1 163 ? -3.808 -14.442 10.205 1.00 49.66 163 LEU A O 1
ATOM 1302 N N . ARG A 1 164 ? -3.427 -13.579 12.244 1.00 57.78 164 ARG A N 1
ATOM 1303 C CA . ARG A 1 164 ? -4.776 -13.853 12.761 1.00 57.78 164 ARG A CA 1
ATOM 1304 C C . ARG A 1 164 ? -5.866 -13.192 11.915 1.00 57.78 164 ARG A C 1
ATOM 1306 O O . ARG A 1 164 ? -6.839 -13.855 11.579 1.00 57.78 164 ARG A O 1
ATOM 1313 N N . ILE A 1 165 ? -5.703 -11.933 11.503 1.00 58.50 165 ILE A N 1
ATOM 1314 C CA . ILE A 1 165 ? -6.653 -11.241 10.607 1.00 58.50 165 ILE A CA 1
ATOM 1315 C C . ILE A 1 165 ? -6.778 -11.968 9.256 1.00 58.50 165 ILE A C 1
ATOM 1317 O O . ILE A 1 165 ? -7.887 -12.098 8.732 1.00 58.50 165 ILE A O 1
ATOM 1321 N N . ALA A 1 166 ? -5.660 -12.453 8.705 1.00 48.62 166 ALA A N 1
ATOM 1322 C CA . ALA A 1 166 ? -5.632 -13.179 7.436 1.00 48.62 166 ALA A CA 1
ATOM 1323 C C . ALA A 1 166 ? -6.277 -14.580 7.519 1.00 48.62 166 ALA A C 1
ATOM 1325 O O . ALA A 1 166 ? -6.879 -15.024 6.541 1.00 48.62 166 ALA A O 1
ATOM 1326 N N . GLU A 1 167 ? -6.188 -15.259 8.668 1.00 47.00 167 GLU A N 1
ATOM 1327 C CA . GLU A 1 167 ? -6.742 -16.606 8.888 1.00 47.00 167 GLU A CA 1
ATOM 1328 C C . GLU A 1 167 ? -8.208 -16.605 9.369 1.00 47.00 167 GLU A C 1
ATOM 1330 O O . GLU A 1 167 ? -9.035 -17.360 8.852 1.00 47.00 167 GLU A O 1
ATOM 1335 N N . ASP A 1 168 ? -8.564 -15.759 10.343 1.00 52.75 168 ASP A N 1
ATOM 1336 C CA . ASP A 1 168 ? -9.915 -15.702 10.930 1.00 52.75 168 ASP A CA 1
ATOM 1337 C C . ASP A 1 168 ? -10.936 -14.973 10.036 1.00 52.75 168 ASP A C 1
ATOM 1339 O O . ASP A 1 168 ? -12.149 -15.231 10.125 1.00 52.75 168 ASP A O 1
ATOM 1343 N N . GLY A 1 169 ? -10.442 -14.061 9.195 1.00 57.03 169 GLY A N 1
ATOM 1344 C CA . GLY A 1 169 ? -11.225 -13.121 8.403 1.00 57.03 169 GLY A CA 1
ATOM 1345 C C . GLY A 1 169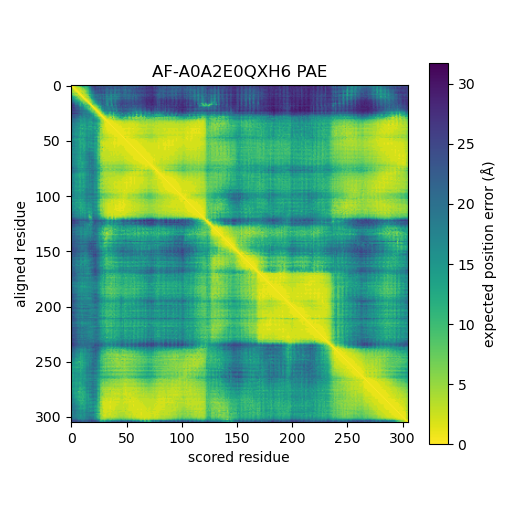 ? -11.609 -11.856 9.180 1.00 57.03 169 GLY A C 1
ATOM 1346 O O . GLY A 1 169 ? -12.012 -11.906 10.345 1.00 57.03 169 GLY A O 1
ATOM 1347 N N . ASP A 1 170 ? -11.535 -10.721 8.482 1.00 69.19 170 ASP A N 1
ATOM 1348 C CA . ASP A 1 170 ? -11.693 -9.344 8.979 1.00 69.19 170 ASP A CA 1
ATOM 1349 C C . ASP A 1 170 ? -12.807 -9.183 10.043 1.00 69.19 170 ASP A C 1
ATOM 1351 O O . ASP A 1 170 ? -12.543 -8.879 11.208 1.00 69.19 170 ASP A O 1
ATOM 1355 N N . ALA A 1 171 ? -14.051 -9.527 9.692 1.00 74.44 171 ALA A N 1
ATOM 1356 C CA . ALA A 1 171 ? -15.214 -9.388 10.569 1.00 74.44 171 ALA A CA 1
ATOM 1357 C C . ALA A 1 171 ? -15.162 -10.235 11.860 1.00 74.44 171 ALA A C 1
ATOM 1359 O O . ALA A 1 171 ? -15.768 -9.854 12.864 1.00 74.44 171 ALA A O 1
ATOM 1360 N N . ARG A 1 172 ? -14.457 -11.378 11.864 1.00 77.25 172 ARG A N 1
ATOM 1361 C CA . ARG A 1 172 ? -14.279 -12.204 13.073 1.00 77.25 172 ARG A CA 1
ATOM 1362 C C . ARG A 1 172 ? -13.225 -11.593 13.987 1.00 77.25 172 ARG A C 1
ATOM 1364 O O . ARG A 1 172 ? -13.464 -11.477 15.188 1.00 77.25 172 ARG A O 1
ATOM 1371 N N . TYR A 1 173 ? -12.105 -11.157 13.413 1.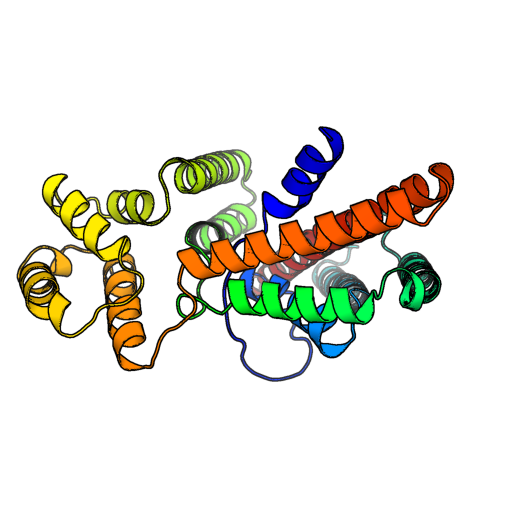00 77.62 173 TYR A N 1
ATOM 1372 C CA . TYR A 1 173 ? -11.064 -10.449 14.146 1.00 77.62 173 TYR A CA 1
ATOM 1373 C C . TYR A 1 173 ? -11.618 -9.180 14.811 1.00 77.62 173 TYR A C 1
ATOM 1375 O O . TYR A 1 173 ? -11.501 -9.027 16.028 1.00 77.62 173 TYR A O 1
ATOM 1383 N N . LEU A 1 174 ? -12.292 -8.318 14.040 1.00 81.25 174 LEU A N 1
ATOM 1384 C CA . LEU A 1 174 ? -12.892 -7.074 14.529 1.00 81.25 174 LEU A CA 1
ATOM 1385 C C . LEU A 1 174 ? -13.849 -7.321 15.704 1.00 81.25 174 LEU A C 1
ATOM 1387 O O . LEU A 1 174 ? -13.767 -6.624 16.711 1.00 81.25 174 LEU A O 1
ATOM 1391 N N . ALA A 1 175 ? -14.707 -8.343 15.615 1.00 86.94 175 ALA A N 1
ATOM 1392 C CA . ALA A 1 175 ? -15.618 -8.690 16.702 1.00 86.94 175 ALA A CA 1
ATOM 1393 C C . ALA A 1 175 ? -14.899 -9.207 17.961 1.00 86.94 175 ALA A C 1
ATOM 1395 O O . ALA A 1 175 ? -15.352 -8.931 19.069 1.00 86.94 175 ALA A O 1
ATOM 1396 N N . SER A 1 176 ? -13.765 -9.902 17.812 1.00 86.56 176 SER A N 1
ATOM 1397 C CA . SER A 1 176 ? -12.981 -10.413 18.948 1.00 86.56 176 SER A CA 1
ATOM 1398 C C . SER A 1 176 ? -12.274 -9.324 19.768 1.00 86.56 176 SER A C 1
ATOM 1400 O O . SER A 1 176 ? -11.941 -9.564 20.926 1.00 86.56 176 SER A O 1
ATOM 1402 N N . ARG A 1 177 ? -12.064 -8.120 19.206 1.00 86.50 177 ARG A N 1
ATOM 1403 C CA . ARG A 1 177 ? -11.484 -6.975 19.940 1.00 86.50 177 ARG A CA 1
ATOM 1404 C C . ARG A 1 177 ? -12.452 -6.374 20.965 1.00 86.50 177 ARG A C 1
ATOM 1406 O O . ARG A 1 177 ? -12.017 -5.719 21.908 1.00 86.50 177 ARG A O 1
ATOM 1413 N N . GLU A 1 178 ? -13.753 -6.596 20.801 1.00 94.25 178 GLU A N 1
ATOM 1414 C CA . GLU A 1 178 ? -14.803 -6.004 21.634 1.00 94.25 178 GLU A CA 1
ATOM 1415 C C . GLU A 1 178 ? -15.032 -6.830 22.908 1.00 94.25 178 GLU A C 1
ATOM 1417 O O . GLU A 1 178 ? -16.057 -7.489 23.090 1.00 94.25 178 GLU A O 1
ATOM 1422 N N . ALA A 1 179 ? -14.048 -6.806 23.810 1.00 92.50 179 ALA A N 1
ATOM 1423 C CA . ALA A 1 179 ? -14.027 -7.600 25.045 1.00 92.50 179 ALA A CA 1
ATOM 1424 C C . ALA A 1 179 ? -15.142 -7.255 26.063 1.00 92.50 179 ALA A C 1
ATOM 1426 O O . ALA A 1 179 ? -15.345 -7.992 27.024 1.00 92.50 179 ALA A O 1
ATOM 1427 N N . ALA A 1 180 ? -15.875 -6.152 25.863 1.00 94.19 180 ALA A N 1
ATOM 1428 C CA . ALA A 1 180 ? -17.057 -5.782 26.653 1.00 94.19 180 ALA A CA 1
ATOM 1429 C C . ALA A 1 180 ? -18.374 -6.415 26.139 1.00 94.19 180 ALA A C 1
ATOM 1431 O O . ALA A 1 180 ? -19.432 -6.266 26.763 1.00 94.19 180 ALA A O 1
ATOM 1432 N N . LEU A 1 181 ? -18.323 -7.125 25.007 1.00 95.44 181 LEU A N 1
ATOM 1433 C CA . LEU A 1 181 ? -19.411 -7.950 24.488 1.00 95.44 181 LEU A CA 1
ATOM 1434 C C . LEU A 1 181 ? -19.231 -9.411 24.919 1.00 95.44 181 LEU A C 1
ATOM 1436 O O . LEU A 1 181 ? -18.126 -9.946 24.892 1.00 95.44 181 LEU A O 1
ATOM 1440 N N . SER A 1 182 ? -20.333 -10.085 25.252 1.00 95.75 182 SER A N 1
ATOM 1441 C CA . SER A 1 182 ? -20.337 -11.545 25.422 1.00 95.75 182 SER A CA 1
ATOM 1442 C C . SER A 1 182 ? -20.151 -12.270 24.080 1.00 95.75 182 SER A C 1
ATOM 1444 O O . SER A 1 182 ? -20.442 -11.706 23.028 1.00 95.75 182 SER A O 1
ATOM 1446 N N . GLU A 1 183 ? -19.750 -13.547 24.088 1.00 94.12 183 GLU A N 1
ATOM 1447 C CA . GLU A 1 183 ? -19.549 -14.359 22.867 1.00 94.12 183 GLU A CA 1
ATOM 1448 C C . GLU A 1 183 ? -20.746 -14.312 21.897 1.00 94.12 183 GLU A C 1
ATOM 1450 O O . GLU A 1 183 ? -20.586 -14.233 20.676 1.00 94.12 183 GLU A O 1
ATOM 1455 N N . LYS A 1 184 ? -21.972 -14.316 22.439 1.00 95.44 184 LYS A N 1
ATOM 1456 C CA . LYS A 1 184 ? -23.205 -14.190 21.655 1.00 95.44 184 LYS A CA 1
ATOM 1457 C C . LYS A 1 184 ? -23.289 -12.827 20.961 1.00 95.44 184 LYS A C 1
ATOM 1459 O O . LYS A 1 184 ? -23.638 -12.755 19.786 1.00 95.44 184 LYS A O 1
ATOM 1464 N N . GLU A 1 185 ? -22.968 -11.757 21.675 1.00 95.44 185 GLU A N 1
ATOM 1465 C CA . GLU A 1 185 ? -23.024 -10.385 21.169 1.00 95.44 185 GLU A CA 1
ATOM 1466 C C . GLU A 1 185 ? -21.877 -10.103 20.192 1.00 95.44 185 GLU A C 1
ATOM 1468 O O . GLU A 1 185 ? -22.102 -9.438 19.186 1.00 95.44 185 GLU A O 1
ATOM 1473 N N . GLN A 1 186 ? -20.697 -10.698 20.396 1.00 94.81 186 GLN A N 1
ATOM 1474 C CA . GLN A 1 186 ? -19.624 -10.740 19.398 1.00 94.81 186 GLN A CA 1
ATOM 1475 C C . GLN A 1 186 ? -20.059 -11.516 18.141 1.00 94.81 186 GLN A C 1
ATOM 1477 O O . GLN A 1 186 ? -19.778 -11.082 17.028 1.00 94.81 186 GLN A O 1
ATOM 1482 N N . SER A 1 187 ? -20.810 -12.618 18.276 1.00 92.69 187 SER A N 1
ATOM 1483 C CA . SER A 1 187 ? -21.390 -13.345 17.133 1.00 92.69 187 SER A CA 1
ATOM 1484 C C . SER A 1 187 ? -22.447 -12.526 16.377 1.00 92.69 187 SER A C 1
ATOM 1486 O O . SER A 1 187 ? -22.550 -12.632 15.155 1.00 92.69 187 SER A O 1
ATOM 1488 N N . GLU A 1 188 ? -23.242 -11.711 17.073 1.00 93.06 188 GLU A N 1
ATOM 1489 C CA . GLU A 1 188 ? -24.212 -10.794 16.458 1.00 93.06 188 GLU A CA 1
ATOM 1490 C C . GLU A 1 188 ? -23.515 -9.588 15.799 1.00 93.06 188 GLU A C 1
ATOM 1492 O O . GLU A 1 188 ? -23.812 -9.275 14.646 1.00 93.06 188 GLU A O 1
ATOM 1497 N N . PHE A 1 189 ? -22.515 -8.991 16.456 1.00 94.44 189 PHE A N 1
ATOM 1498 C CA . PHE A 1 189 ? -21.679 -7.919 15.906 1.00 94.44 189 PHE A CA 1
ATOM 1499 C C . PHE A 1 189 ? -20.895 -8.378 14.667 1.00 94.44 189 PHE A C 1
ATOM 1501 O O . PHE A 1 189 ? -20.915 -7.703 13.640 1.00 94.44 189 PHE A O 1
ATOM 1508 N N . ARG A 1 190 ? -20.297 -9.575 14.699 1.00 92.44 190 ARG A N 1
ATOM 1509 C CA . ARG A 1 190 ? -19.631 -10.188 13.540 1.00 92.44 190 ARG A CA 1
ATOM 1510 C C . ARG A 1 190 ? -20.559 -10.274 12.324 1.00 92.44 190 ARG A C 1
ATOM 1512 O O . ARG A 1 190 ? -20.146 -9.897 11.235 1.00 92.44 190 ARG A O 1
ATOM 1519 N N . LYS A 1 191 ? -21.815 -10.703 12.493 1.00 90.00 191 LYS A N 1
ATOM 1520 C CA . LYS A 1 191 ? -22.804 -10.795 11.393 1.00 90.00 191 LYS A CA 1
ATOM 1521 C C . LYS A 1 191 ? -23.217 -9.430 10.829 1.00 90.00 191 LYS A C 1
ATOM 1523 O O . LYS A 1 191 ? -23.727 -9.360 9.712 1.00 90.00 191 LYS A O 1
ATOM 1528 N N . LEU A 1 192 ? -23.025 -8.353 11.593 1.00 90.62 192 LEU A N 1
ATOM 1529 C CA . LEU A 1 192 ? -23.175 -6.976 11.116 1.00 90.62 192 LEU A CA 1
ATOM 1530 C C . LEU A 1 192 ? -21.920 -6.499 10.371 1.00 90.62 192 LEU A C 1
ATOM 1532 O O . LEU A 1 192 ? -22.048 -5.818 9.361 1.00 90.62 192 LEU A O 1
ATOM 1536 N N . LEU A 1 193 ? -20.725 -6.888 10.818 1.00 84.81 193 LEU A N 1
ATOM 1537 C CA . LEU A 1 193 ? -19.457 -6.585 10.143 1.00 84.81 193 LEU A CA 1
ATOM 1538 C C . LEU A 1 193 ? -19.278 -7.352 8.822 1.00 84.81 193 LEU A C 1
ATOM 1540 O O . LEU A 1 193 ? -18.730 -6.801 7.871 1.00 84.81 193 LEU A O 1
ATOM 1544 N N . GLU A 1 194 ? -19.800 -8.581 8.740 1.00 81.81 194 GLU A N 1
ATOM 1545 C CA . GLU A 1 194 ? -19.909 -9.393 7.514 1.00 81.81 194 GLU A CA 1
ATOM 1546 C C . GLU A 1 194 ? -20.834 -8.760 6.450 1.00 81.81 194 GLU A C 1
ATOM 1548 O O . GLU A 1 194 ? -20.879 -9.232 5.314 1.00 81.81 194 GLU A O 1
ATOM 1553 N N . LYS A 1 195 ? -21.558 -7.678 6.784 1.00 79.44 195 LYS A N 1
ATOM 1554 C CA . LYS A 1 195 ? -22.283 -6.846 5.817 1.00 79.44 195 LYS A CA 1
ATOM 1555 C C . LYS A 1 195 ? -21.457 -5.620 5.447 1.00 79.44 195 LYS A C 1
ATOM 1557 O O . LYS A 1 195 ? -21.034 -4.841 6.294 1.00 79.44 195 LYS A O 1
ATOM 1562 N N . ASN A 1 196 ? -21.283 -5.423 4.147 1.00 62.97 196 ASN A N 1
ATOM 1563 C CA . ASN A 1 196 ? -20.452 -4.348 3.601 1.00 62.97 196 ASN A CA 1
ATOM 1564 C C . ASN A 1 196 ? -21.168 -2.981 3.633 1.00 62.97 196 ASN A C 1
ATOM 1566 O O . ASN A 1 196 ? -20.538 -1.935 3.757 1.00 62.97 196 ASN A O 1
ATOM 1570 N N . THR A 1 197 ? -22.500 -2.997 3.540 1.00 78.19 197 THR A N 1
ATOM 1571 C CA . THR A 1 197 ? -23.397 -1.845 3.700 1.00 78.19 197 THR A CA 1
ATOM 1572 C C . THR A 1 197 ? -24.681 -2.297 4.398 1.00 78.19 197 THR A C 1
ATOM 1574 O O . THR A 1 197 ? -25.000 -3.489 4.403 1.00 78.19 197 THR A O 1
ATOM 1577 N N . PHE A 1 198 ? -25.439 -1.356 4.966 1.00 84.94 198 PHE A N 1
ATOM 1578 C CA . PHE A 1 198 ? -26.791 -1.623 5.467 1.00 84.94 198 PHE A CA 1
ATOM 1579 C C . PHE A 1 198 ? -27.859 -0.943 4.613 1.00 84.94 198 PHE A C 1
ATOM 1581 O O . PHE A 1 198 ? -27.722 0.207 4.203 1.00 84.94 198 PHE A O 1
ATOM 1588 N N . SER A 1 199 ? -28.954 -1.657 4.380 1.00 85.88 199 SER A N 1
ATOM 1589 C CA . SER A 1 199 ? -30.109 -1.219 3.602 1.00 85.88 199 SER A CA 1
ATOM 1590 C C . SER A 1 199 ? -31.342 -1.016 4.494 1.00 85.88 199 SER A C 1
ATOM 1592 O O . SER A 1 199 ? -31.322 -1.274 5.700 1.00 85.88 199 SER A O 1
ATOM 1594 N N . LYS A 1 200 ? -32.474 -0.607 3.903 1.00 87.19 200 LYS A N 1
ATOM 1595 C CA . LYS A 1 200 ? -33.741 -0.461 4.642 1.00 87.19 200 LYS A CA 1
ATOM 1596 C C . LYS A 1 200 ? -34.252 -1.773 5.258 1.00 87.19 200 LYS A C 1
ATOM 1598 O O . LYS A 1 200 ? -34.952 -1.709 6.263 1.00 87.19 200 LYS A O 1
ATOM 1603 N N . THR A 1 201 ? -33.904 -2.945 4.715 1.00 91.62 201 THR A N 1
ATOM 1604 C CA . THR A 1 201 ? -34.318 -4.235 5.304 1.00 91.62 201 THR A CA 1
ATOM 1605 C C . THR A 1 201 ? -33.499 -4.619 6.535 1.00 91.62 201 THR A C 1
ATOM 1607 O O . THR A 1 201 ? -33.919 -5.472 7.309 1.00 91.62 201 THR A O 1
ATOM 1610 N N . ASP A 1 202 ? -32.347 -3.981 6.752 1.00 92.31 202 ASP A N 1
ATOM 1611 C CA . ASP A 1 202 ? -31.463 -4.259 7.887 1.00 92.31 202 ASP A CA 1
ATOM 1612 C C . ASP A 1 202 ? -31.866 -3.501 9.162 1.00 92.31 202 ASP A C 1
ATOM 1614 O O . ASP A 1 202 ? -31.368 -3.821 10.244 1.00 92.31 202 ASP A O 1
ATOM 1618 N N . PHE A 1 203 ? -32.796 -2.541 9.053 1.00 91.69 203 PHE A N 1
ATOM 1619 C CA . PHE A 1 203 ? -33.183 -1.616 10.123 1.00 91.69 203 PHE A CA 1
ATOM 1620 C C . PHE A 1 203 ? -33.513 -2.318 11.448 1.00 91.69 203 PHE A C 1
ATOM 1622 O O . PHE A 1 203 ? -32.924 -1.973 12.462 1.00 91.69 203 PHE A O 1
ATOM 1629 N N . GLN A 1 204 ? -34.359 -3.355 11.447 1.00 94.12 204 GLN A N 1
ATOM 1630 C CA . GLN A 1 204 ? -34.733 -4.081 12.676 1.00 94.12 204 GLN A CA 1
ATOM 1631 C C . GLN A 1 204 ? -33.559 -4.826 13.340 1.00 94.12 204 GLN A C 1
ATOM 1633 O O . GLN A 1 204 ? -33.592 -5.100 14.541 1.00 94.12 204 GLN A O 1
ATOM 1638 N N . THR A 1 205 ? -32.524 -5.181 12.569 1.00 93.38 205 THR A N 1
ATOM 1639 C CA . THR A 1 205 ? -31.304 -5.803 13.111 1.00 93.38 205 THR A CA 1
ATOM 1640 C C . THR A 1 205 ? -30.401 -4.736 13.726 1.00 93.38 205 THR A C 1
ATOM 1642 O O . THR A 1 205 ? -29.899 -4.925 14.831 1.00 93.38 205 THR A O 1
ATOM 1645 N N . LEU A 1 206 ? -30.242 -3.598 13.040 1.00 92.88 206 LEU A N 1
ATOM 1646 C CA . LEU A 1 206 ? -29.499 -2.446 13.549 1.00 92.88 206 LEU A CA 1
ATOM 1647 C C . LEU A 1 206 ? -30.143 -1.870 14.811 1.00 92.88 206 LEU A C 1
ATOM 1649 O O . LEU A 1 206 ? -29.461 -1.721 15.810 1.00 92.88 206 LEU A O 1
ATOM 1653 N N . GLU A 1 207 ? -31.445 -1.596 14.796 1.00 94.50 207 GLU A N 1
ATOM 1654 C CA . GLU A 1 207 ? -32.211 -1.051 15.924 1.00 94.50 207 GLU A CA 1
ATOM 1655 C C . GLU A 1 207 ? -32.050 -1.906 17.189 1.00 94.50 207 GLU A C 1
ATOM 1657 O O . GLU A 1 207 ? -31.759 -1.385 18.263 1.00 94.50 207 GLU A O 1
ATOM 1662 N N . ARG A 1 208 ? -32.139 -3.237 17.061 1.00 94.25 208 ARG A N 1
ATOM 1663 C CA . ARG A 1 208 ? -31.884 -4.170 18.170 1.00 94.25 208 ARG A CA 1
ATOM 1664 C C . ARG A 1 208 ? -30.448 -4.093 18.695 1.00 94.25 208 ARG A C 1
ATOM 1666 O O . ARG A 1 208 ? -30.236 -4.247 19.893 1.00 94.25 208 ARG A O 1
ATOM 1673 N N . PHE A 1 209 ? -29.477 -3.889 17.809 1.00 94.88 209 PHE A N 1
ATOM 1674 C CA . PHE A 1 209 ? -28.063 -3.813 18.165 1.00 94.88 209 PHE A CA 1
ATOM 1675 C C . PHE A 1 209 ? -27.691 -2.461 18.800 1.00 94.88 209 PHE A C 1
ATOM 1677 O O . PHE A 1 209 ? -26.952 -2.429 19.783 1.00 94.88 209 PHE A O 1
ATOM 1684 N N . TYR A 1 210 ? -28.251 -1.359 18.290 1.00 93.94 210 TYR A N 1
ATOM 1685 C CA . TYR A 1 210 ? -28.154 -0.023 18.881 1.00 93.94 210 TYR A CA 1
ATOM 1686 C C . TYR A 1 210 ? -28.760 0.006 20.291 1.00 93.94 210 TYR A C 1
ATOM 1688 O O . TYR A 1 210 ? -28.116 0.486 21.215 1.00 93.94 210 TYR A O 1
ATOM 1696 N N . ASN A 1 211 ? -29.931 -0.605 20.491 1.00 94.50 211 ASN A N 1
ATOM 1697 C CA . ASN A 1 211 ? -30.624 -0.661 21.784 1.00 94.50 211 ASN A CA 1
ATOM 1698 C C . ASN A 1 211 ? -30.038 -1.689 22.792 1.00 94.50 211 ASN A C 1
ATOM 1700 O O . ASN A 1 211 ? -30.777 -2.206 23.632 1.00 94.50 211 ASN A O 1
ATOM 1704 N N . GLY A 1 212 ? -28.743 -2.038 22.725 1.00 93.06 212 GLY A N 1
ATOM 1705 C CA . GLY A 1 212 ? -28.147 -2.990 23.677 1.00 93.06 212 GLY A CA 1
ATOM 1706 C C . GLY A 1 212 ? -26.628 -3.213 23.568 1.00 93.06 212 GLY A C 1
ATOM 1707 O O . GLY A 1 212 ? -25.885 -2.728 24.424 1.00 93.06 212 GLY A O 1
ATOM 1708 N N . PRO A 1 213 ? -26.125 -4.007 22.603 1.00 94.69 213 PRO A N 1
ATOM 1709 C CA . PRO A 1 213 ? -24.683 -4.215 22.425 1.00 94.69 213 PRO A CA 1
ATOM 1710 C C . PRO A 1 213 ? -23.881 -2.953 22.069 1.00 94.69 213 PRO A C 1
ATOM 1712 O O . PRO A 1 213 ? -22.754 -2.808 22.536 1.00 94.69 213 PRO A O 1
ATOM 1715 N N . TYR A 1 214 ? -24.437 -2.040 21.265 1.00 95.44 214 TYR A N 1
ATOM 1716 C CA . TYR A 1 214 ? -23.689 -0.925 20.667 1.00 95.44 214 TYR A CA 1
ATOM 1717 C C . TYR A 1 214 ? -23.002 0.000 21.682 1.00 95.44 214 TYR A C 1
ATOM 1719 O O . TYR A 1 214 ? -21.857 0.389 21.467 1.00 95.44 214 TYR A O 1
ATOM 1727 N N . ASP A 1 215 ? -23.646 0.319 22.807 1.00 95.12 215 ASP A N 1
ATOM 1728 C CA . ASP A 1 215 ? -23.070 1.235 23.805 1.00 95.12 215 ASP A CA 1
ATOM 1729 C C . ASP A 1 215 ? -21.825 0.661 24.502 1.00 95.12 215 ASP A C 1
ATOM 1731 O O . ASP A 1 215 ? -20.974 1.421 24.968 1.00 95.12 215 ASP A O 1
ATOM 1735 N N . ARG A 1 216 ? -21.681 -0.673 24.515 1.00 95.56 216 ARG A N 1
ATOM 1736 C CA . ARG A 1 216 ? -20.499 -1.387 25.026 1.00 95.56 216 ARG A CA 1
ATOM 1737 C C . ARG A 1 216 ? -19.390 -1.569 23.991 1.00 95.56 216 ARG A C 1
ATOM 1739 O O . ARG A 1 216 ? -18.306 -1.999 24.374 1.00 95.56 216 ARG A O 1
ATOM 1746 N N . LEU A 1 217 ? -19.620 -1.236 22.719 1.00 93.06 217 LEU A N 1
ATOM 1747 C CA . LEU A 1 217 ? -18.540 -1.191 21.735 1.00 93.06 217 LEU A CA 1
ATOM 1748 C C . LEU A 1 217 ? -17.537 -0.088 22.085 1.00 93.06 217 LEU A C 1
ATOM 1750 O O . LEU A 1 217 ? -17.911 1.009 22.511 1.00 93.06 217 LEU A O 1
ATOM 1754 N N . THR A 1 218 ? -16.265 -0.333 21.796 1.00 91.81 218 THR A N 1
ATOM 1755 C CA . THR A 1 218 ? -15.263 0.728 21.678 1.00 91.81 218 THR A CA 1
ATOM 1756 C C . THR A 1 218 ? -15.664 1.735 20.592 1.00 91.81 218 THR A C 1
ATOM 1758 O O . THR A 1 218 ? -16.402 1.409 19.660 1.00 91.81 218 THR A O 1
ATOM 1761 N N . GLU A 1 219 ? -15.138 2.962 20.644 1.00 85.12 219 GLU A N 1
ATOM 1762 C CA . GLU A 1 219 ? -15.357 3.950 19.569 1.00 85.12 219 GLU A CA 1
ATOM 1763 C C . GLU A 1 219 ? -14.880 3.438 18.195 1.00 85.12 219 GLU A C 1
ATOM 1765 O O . GLU A 1 219 ? -15.458 3.769 17.159 1.00 85.12 219 GLU A O 1
ATOM 1770 N N . PHE A 1 220 ? -13.890 2.540 18.185 1.00 78.56 220 PHE A N 1
ATOM 1771 C CA . PHE A 1 220 ? -13.468 1.798 17.003 1.00 78.56 220 PHE A CA 1
ATOM 1772 C C . PHE A 1 220 ? -14.596 0.898 16.462 1.00 78.56 220 PHE A C 1
ATOM 1774 O O . PHE A 1 220 ? -14.990 1.060 15.303 1.00 78.56 220 PHE A O 1
ATOM 1781 N N . GLY A 1 221 ? -15.185 0.024 17.286 1.00 85.31 221 GLY A N 1
ATOM 1782 C CA . GLY A 1 221 ? -16.316 -0.827 16.898 1.00 85.31 221 GLY A CA 1
ATOM 1783 C C . GLY A 1 221 ? -17.548 -0.026 16.464 1.00 85.31 221 GLY A C 1
ATOM 1784 O O . GLY A 1 221 ? -18.158 -0.324 15.431 1.00 85.31 221 GLY A O 1
ATOM 1785 N N . LYS A 1 222 ? -17.867 1.059 17.186 1.00 90.75 222 LYS A N 1
ATOM 1786 C CA . LYS A 1 222 ? -18.927 2.016 16.818 1.00 90.75 222 LYS A CA 1
ATOM 1787 C C . LYS A 1 222 ? -18.679 2.644 15.442 1.00 90.75 222 LYS A C 1
ATOM 1789 O O . LYS A 1 222 ? -19.609 2.751 14.633 1.00 90.75 222 LYS A O 1
ATOM 1794 N N . SER A 1 223 ? -17.428 3.000 15.131 1.00 80.00 223 SER A N 1
ATOM 1795 C CA . SER A 1 223 ? -17.052 3.518 13.809 1.00 80.00 223 SER A CA 1
ATOM 1796 C C . SER A 1 223 ? -17.283 2.489 12.697 1.00 80.00 223 SER A C 1
ATOM 1798 O O . SER A 1 223 ? -17.753 2.860 11.623 1.00 80.00 223 SER A O 1
ATOM 1800 N N . GLN A 1 224 ? -17.036 1.196 12.946 1.00 81.06 224 GLN A N 1
ATOM 1801 C CA . GLN A 1 224 ? -17.184 0.146 11.932 1.00 81.06 224 GLN A CA 1
ATOM 1802 C C . GLN A 1 224 ? -18.645 -0.095 11.525 1.00 81.06 224 GLN A C 1
ATOM 1804 O O . GLN A 1 224 ? -18.908 -0.300 10.336 1.00 81.06 224 GLN A O 1
ATOM 1809 N N . ILE A 1 225 ? -19.599 0.000 12.462 1.00 87.62 225 ILE A N 1
ATOM 1810 C CA . ILE A 1 225 ? -21.038 0.024 12.136 1.00 87.62 225 ILE A CA 1
ATOM 1811 C C . ILE A 1 225 ? -21.400 1.326 11.419 1.00 87.62 225 ILE A C 1
ATOM 1813 O O . ILE A 1 225 ? -22.017 1.293 10.355 1.00 87.62 225 ILE A O 1
ATOM 1817 N N . SER A 1 226 ? -20.976 2.472 11.958 1.00 81.88 226 SER A N 1
ATOM 1818 C CA . SER A 1 226 ? -21.327 3.791 11.417 1.00 81.88 226 SER A CA 1
ATOM 1819 C C . SER A 1 226 ? -20.872 3.965 9.961 1.00 81.88 226 SER A C 1
ATOM 1821 O O . SER A 1 226 ? -21.659 4.402 9.122 1.00 81.88 226 SER A O 1
ATOM 1823 N N . LYS A 1 227 ? -19.650 3.525 9.620 1.00 71.88 227 LYS A N 1
ATOM 1824 C CA . LYS A 1 227 ? -19.135 3.444 8.239 1.00 71.88 227 LYS A CA 1
ATOM 1825 C C . LYS A 1 227 ? -20.084 2.678 7.311 1.00 71.88 227 LYS A C 1
ATOM 1827 O O . LYS A 1 227 ? -20.403 3.170 6.233 1.00 71.88 227 LYS A O 1
ATOM 1832 N N . ARG A 1 228 ? -20.552 1.496 7.731 1.00 79.00 228 ARG A N 1
ATOM 1833 C CA . ARG A 1 228 ? -21.440 0.605 6.954 1.00 79.00 228 ARG A CA 1
ATOM 1834 C C . ARG A 1 228 ? -22.861 1.174 6.809 1.00 79.00 228 ARG A C 1
ATOM 1836 O O . ARG A 1 228 ? -23.498 0.966 5.774 1.00 79.00 228 ARG A O 1
ATOM 1843 N N . VAL A 1 229 ? -23.337 1.953 7.789 1.00 81.06 229 VAL A N 1
ATOM 1844 C CA . VAL A 1 229 ? -24.605 2.707 7.706 1.00 81.06 229 VAL A CA 1
ATOM 1845 C C . VAL A 1 229 ? -24.488 3.871 6.715 1.00 81.06 229 VAL A C 1
ATOM 1847 O O . VAL A 1 229 ? -25.300 3.965 5.796 1.00 81.06 229 VAL A O 1
ATOM 1850 N N . PHE A 1 230 ? -23.465 4.725 6.836 1.00 72.56 230 PHE A N 1
ATOM 1851 C CA . PHE A 1 230 ? -23.252 5.845 5.905 1.00 72.56 230 PHE A CA 1
ATOM 1852 C C . PHE A 1 230 ? -22.965 5.375 4.470 1.00 72.56 230 PHE A C 1
ATOM 1854 O O . PHE A 1 230 ? -23.459 5.978 3.516 1.00 72.56 230 PHE A O 1
ATOM 1861 N N . ALA A 1 231 ? -22.239 4.266 4.306 1.00 63.97 231 ALA A N 1
ATOM 1862 C CA . ALA A 1 231 ? -22.023 3.609 3.019 1.00 63.97 231 ALA A CA 1
ATOM 1863 C C . ALA A 1 231 ? -23.341 3.206 2.334 1.00 63.97 231 ALA A C 1
ATOM 1865 O O . ALA A 1 231 ? -23.527 3.452 1.145 1.00 63.97 231 ALA A O 1
ATOM 1866 N N . GLY A 1 232 ? -24.295 2.655 3.093 1.00 69.88 232 GLY A N 1
ATOM 1867 C CA . GLY A 1 232 ? -25.631 2.321 2.588 1.00 69.88 232 GLY A CA 1
ATOM 1868 C C . GLY A 1 232 ? -26.469 3.529 2.149 1.00 69.88 232 GLY A C 1
ATOM 1869 O O . GLY A 1 232 ? -27.382 3.380 1.339 1.00 69.88 232 GLY A O 1
ATOM 1870 N N . GLN A 1 233 ? -26.154 4.731 2.644 1.00 70.50 233 GLN A N 1
ATOM 1871 C CA . GLN A 1 233 ? -26.862 5.973 2.311 1.00 70.50 233 GLN A CA 1
ATOM 1872 C C . GLN A 1 233 ? -26.282 6.710 1.093 1.00 70.50 233 GLN A C 1
ATOM 1874 O O . GLN A 1 233 ? -27.013 7.451 0.438 1.00 70.50 233 GLN A O 1
ATOM 1879 N N . ARG A 1 234 ? -24.986 6.544 0.789 1.00 60.38 234 ARG A N 1
ATOM 1880 C CA . ARG A 1 234 ? -24.275 7.322 -0.249 1.00 60.38 234 ARG A CA 1
ATOM 1881 C C . ARG A 1 234 ? -24.206 6.661 -1.632 1.00 60.38 234 ARG A C 1
ATOM 1883 O O . ARG A 1 234 ? -23.703 7.281 -2.564 1.00 60.38 234 ARG A O 1
ATOM 1890 N N . GLY A 1 235 ? -24.725 5.443 -1.774 1.00 54.53 235 GLY A N 1
ATOM 1891 C CA . GLY A 1 235 ? -24.442 4.581 -2.926 1.00 54.53 235 GLY A CA 1
ATOM 1892 C C . GLY A 1 235 ? -23.183 3.747 -2.679 1.00 54.53 235 GLY A C 1
ATOM 1893 O O . GLY A 1 235 ? -22.320 4.136 -1.897 1.00 54.53 235 GLY A O 1
ATOM 1894 N N . THR A 1 236 ? -23.114 2.564 -3.290 1.00 51.72 236 THR A N 1
ATOM 1895 C CA . THR A 1 236 ? -22.165 1.498 -2.923 1.00 51.72 236 THR A CA 1
ATOM 1896 C C . THR A 1 236 ? -20.694 1.927 -3.012 1.00 51.72 236 THR A C 1
ATOM 1898 O O . THR A 1 236 ? -20.201 2.109 -4.129 1.00 51.72 236 THR A O 1
ATOM 1901 N N . PRO A 1 237 ? -19.958 2.015 -1.885 1.00 53.25 237 PRO A N 1
ATOM 1902 C CA . PRO A 1 237 ? -18.503 1.951 -1.926 1.00 53.25 237 PRO A CA 1
ATOM 1903 C C . PRO A 1 237 ? -18.055 0.525 -2.271 1.00 53.25 237 PRO A C 1
ATOM 1905 O O . PRO A 1 237 ? -18.821 -0.429 -2.112 1.00 53.25 237 PRO A O 1
ATOM 1908 N N . VAL A 1 238 ? -16.800 0.382 -2.706 1.00 52.72 238 VAL A N 1
ATOM 1909 C CA . VAL A 1 238 ? -16.211 -0.922 -3.046 1.00 52.72 238 VAL A CA 1
ATOM 1910 C C . VAL A 1 238 ? -16.238 -1.829 -1.818 1.00 52.72 238 VAL A C 1
ATOM 1912 O O . VAL A 1 238 ? -15.581 -1.562 -0.811 1.00 52.72 238 VAL A O 1
ATOM 1915 N N . THR A 1 239 ? -17.001 -2.913 -1.910 1.00 55.62 239 THR A N 1
ATOM 1916 C CA . THR A 1 239 ? -17.113 -3.906 -0.838 1.00 55.62 239 THR A CA 1
ATOM 1917 C C . THR A 1 239 ? -15.827 -4.734 -0.688 1.00 55.62 239 THR A C 1
ATOM 1919 O O . THR A 1 239 ? -15.119 -4.923 -1.676 1.00 55.62 239 THR A O 1
ATOM 1922 N N . PRO A 1 240 ? -15.535 -5.340 0.480 1.00 52.50 240 PRO A N 1
ATOM 1923 C CA . PRO A 1 240 ? -14.500 -6.372 0.618 1.00 52.50 240 PRO A CA 1
ATOM 1924 C C . PRO A 1 240 ? -14.554 -7.478 -0.451 1.00 52.50 240 PRO A C 1
ATOM 1926 O O . PRO A 1 240 ? -13.519 -7.882 -0.978 1.00 52.50 240 PRO A O 1
ATOM 1929 N N . SER A 1 241 ? -15.753 -7.917 -0.854 1.00 53.03 241 SER A N 1
ATOM 1930 C CA . SER A 1 241 ? -15.945 -8.858 -1.970 1.00 53.03 241 SER A CA 1
ATOM 1931 C C . SER A 1 241 ? -15.529 -8.291 -3.333 1.00 53.03 241 SER A C 1
ATOM 1933 O O . SER A 1 241 ? -15.054 -9.036 -4.189 1.00 53.03 241 SER A O 1
ATOM 1935 N N . GLU A 1 242 ? -15.665 -6.984 -3.549 1.00 55.06 242 GLU A N 1
ATOM 1936 C CA . GLU A 1 242 ? -15.210 -6.317 -4.770 1.00 55.06 242 GLU A CA 1
ATOM 1937 C C . GLU A 1 242 ? -13.731 -5.941 -4.727 1.00 55.06 242 GLU A C 1
ATOM 1939 O O . GLU A 1 242 ? -13.072 -6.045 -5.752 1.00 55.06 242 GLU A O 1
ATOM 1944 N N . ALA A 1 243 ? -13.165 -5.612 -3.565 1.00 56.69 243 ALA A N 1
ATOM 1945 C CA . ALA A 1 243 ? -11.719 -5.486 -3.400 1.00 56.69 243 ALA A CA 1
ATOM 1946 C C . ALA A 1 243 ? -11.024 -6.835 -3.669 1.00 56.69 243 ALA A C 1
ATOM 1948 O O . ALA A 1 243 ? -10.038 -6.892 -4.405 1.00 56.69 243 ALA A O 1
ATOM 1949 N N . ALA A 1 244 ? -11.593 -7.943 -3.177 1.00 55.47 244 ALA A N 1
ATOM 1950 C CA . ALA A 1 244 ? -11.152 -9.297 -3.515 1.00 55.47 244 ALA A CA 1
ATOM 1951 C C . ALA A 1 244 ? -11.353 -9.637 -5.007 1.00 55.47 244 ALA A C 1
ATOM 1953 O O . ALA A 1 244 ? -10.522 -10.332 -5.595 1.00 55.47 244 ALA A O 1
ATOM 1954 N N . ARG A 1 245 ? -12.413 -9.119 -5.649 1.00 63.91 245 ARG A N 1
ATOM 1955 C CA . ARG A 1 245 ? -12.601 -9.209 -7.108 1.00 63.91 245 ARG A CA 1
ATOM 1956 C C . ARG A 1 245 ? -11.532 -8.419 -7.864 1.00 63.91 245 ARG A C 1
ATOM 1958 O O . ARG A 1 245 ? -10.943 -8.982 -8.771 1.00 63.91 245 ARG A O 1
ATOM 1965 N N . TYR A 1 246 ? -11.226 -7.180 -7.484 1.00 63.28 246 TYR A N 1
ATOM 1966 C CA . TYR A 1 246 ? -10.185 -6.365 -8.121 1.00 63.28 246 TYR A CA 1
ATOM 1967 C C . TYR A 1 246 ? -8.782 -6.957 -7.932 1.00 63.28 246 TYR A C 1
ATOM 1969 O O . TYR A 1 246 ? -7.982 -6.944 -8.862 1.00 63.28 246 TYR A O 1
ATOM 1977 N N . SER A 1 247 ? -8.510 -7.557 -6.769 1.00 59.00 247 SER A N 1
ATOM 1978 C CA . SER A 1 247 ? -7.313 -8.372 -6.520 1.00 59.00 247 SER A CA 1
ATOM 1979 C C . SER A 1 247 ? -7.223 -9.574 -7.477 1.00 59.00 247 SER A C 1
ATOM 1981 O O . SER A 1 247 ? -6.162 -9.851 -8.037 1.00 59.00 247 SER A O 1
ATOM 1983 N N . ARG A 1 248 ? -8.352 -10.237 -7.766 1.00 60.75 248 ARG A N 1
ATOM 1984 C CA . ARG A 1 248 ? -8.414 -11.307 -8.773 1.00 60.75 248 ARG A CA 1
ATOM 1985 C C . ARG A 1 248 ? -8.303 -10.792 -10.212 1.00 60.75 248 ARG A C 1
ATOM 1987 O O . ARG A 1 248 ? -7.561 -11.380 -10.981 1.00 60.75 248 ARG A O 1
ATOM 1994 N N . GLU A 1 249 ? -8.939 -9.672 -10.558 1.00 66.62 249 GLU A N 1
ATOM 1995 C CA . GLU A 1 249 ? -8.798 -9.022 -11.872 1.00 66.62 249 GLU A CA 1
ATOM 1996 C C . GLU A 1 249 ? -7.338 -8.613 -12.147 1.00 66.62 249 GLU A C 1
ATOM 1998 O O . GLU A 1 249 ? -6.876 -8.742 -13.279 1.00 66.62 249 GLU A O 1
ATOM 2003 N N . LEU A 1 250 ? -6.583 -8.191 -11.120 1.00 64.25 250 LEU A N 1
ATOM 2004 C CA . LEU A 1 250 ? -5.127 -8.018 -11.206 1.00 64.25 250 LEU A CA 1
ATOM 2005 C C . LEU A 1 250 ? -4.424 -9.353 -11.499 1.00 64.25 250 LEU A C 1
ATOM 2007 O O . LEU A 1 250 ? -3.655 -9.433 -12.456 1.00 64.25 250 LEU A O 1
ATOM 2011 N N . TYR A 1 251 ? -4.686 -10.399 -10.705 1.00 64.19 251 TYR A N 1
ATOM 2012 C CA . TYR A 1 251 ? -4.077 -11.723 -10.892 1.00 64.19 251 TYR A CA 1
ATOM 2013 C C . TYR A 1 251 ? -4.327 -12.296 -12.297 1.00 64.19 251 TYR A C 1
ATOM 2015 O O . TYR A 1 251 ? -3.384 -12.744 -12.953 1.00 64.19 251 TYR A O 1
ATOM 2023 N N . ASP A 1 252 ? -5.571 -12.243 -12.774 1.00 70.75 252 ASP A N 1
ATOM 2024 C CA . ASP A 1 252 ? -5.982 -12.758 -14.081 1.00 70.75 252 ASP A CA 1
ATOM 2025 C C . ASP A 1 252 ? -5.330 -11.950 -15.220 1.00 70.75 252 ASP A C 1
ATOM 2027 O O . ASP A 1 252 ? -4.840 -12.531 -16.190 1.00 70.75 252 ASP A O 1
ATOM 2031 N N . MET A 1 253 ? -5.237 -10.620 -15.079 1.00 72.69 253 MET A N 1
ATOM 2032 C CA . MET A 1 253 ? -4.570 -9.733 -16.042 1.00 72.69 253 MET A CA 1
ATOM 2033 C C . MET A 1 253 ? -3.063 -10.012 -16.148 1.00 72.69 253 MET A C 1
ATOM 2035 O O . MET A 1 253 ? -2.560 -10.213 -17.253 1.00 72.69 253 MET A O 1
ATOM 2039 N N . TYR A 1 254 ? -2.342 -10.086 -15.024 1.00 68.75 254 TYR A N 1
ATOM 2040 C CA . TYR A 1 254 ? -0.914 -10.436 -15.030 1.00 68.75 254 TYR A CA 1
ATOM 2041 C C . TYR A 1 254 ? -0.678 -11.856 -15.561 1.00 68.75 254 TYR A C 1
ATOM 2043 O O . TYR A 1 254 ? 0.232 -12.064 -16.361 1.00 68.75 254 TYR A O 1
ATOM 2051 N N . SER A 1 255 ? -1.514 -12.826 -15.173 1.00 74.25 255 SER A N 1
ATOM 2052 C CA . SER A 1 255 ? -1.414 -14.211 -15.659 1.00 74.25 255 SER A CA 1
ATOM 2053 C C . SER A 1 255 ? -1.635 -14.305 -17.171 1.00 74.25 255 SER A C 1
ATOM 2055 O O . SER A 1 255 ? -0.915 -15.035 -17.849 1.00 74.25 255 SER A O 1
ATOM 2057 N N . SER A 1 256 ? -2.584 -13.533 -17.714 1.00 75.31 256 SER A N 1
ATOM 2058 C CA . SER A 1 256 ? -2.828 -13.449 -19.157 1.00 75.31 256 SER A CA 1
ATOM 2059 C C . SER A 1 256 ? -1.631 -12.866 -19.914 1.00 75.31 256 SER A C 1
ATOM 2061 O O . SER A 1 256 ? -1.286 -13.380 -20.974 1.00 75.31 256 SER A O 1
ATOM 2063 N N . ILE A 1 257 ? -0.961 -11.848 -19.360 1.00 70.50 257 ILE A N 1
ATOM 2064 C CA . ILE A 1 257 ? 0.244 -11.267 -19.970 1.00 70.50 257 ILE A CA 1
ATOM 2065 C C . ILE A 1 257 ? 1.398 -12.272 -19.953 1.00 70.50 257 ILE A C 1
ATOM 2067 O O . ILE A 1 257 ? 1.981 -12.519 -21.001 1.00 70.50 257 ILE A O 1
ATOM 2071 N N . PHE A 1 258 ? 1.696 -12.922 -18.821 1.00 74.88 258 PHE A N 1
ATOM 2072 C CA . PHE A 1 258 ? 2.751 -13.945 -18.787 1.00 74.88 258 PHE A CA 1
ATOM 2073 C C . PHE A 1 258 ? 2.490 -15.090 -19.775 1.00 74.88 258 PHE A C 1
ATOM 2075 O O . PHE A 1 258 ? 3.412 -15.500 -20.474 1.00 74.88 258 PHE A O 1
ATOM 2082 N N . HIS A 1 259 ? 1.239 -15.543 -19.900 1.00 77.38 259 HIS A N 1
ATOM 2083 C CA . HIS A 1 259 ? 0.875 -16.569 -20.875 1.00 77.38 259 HIS A CA 1
ATOM 2084 C C . HIS A 1 259 ? 1.099 -16.097 -22.323 1.00 77.38 259 HIS A C 1
ATOM 2086 O O . HIS A 1 259 ? 1.702 -16.823 -23.107 1.00 77.38 259 HIS A O 1
ATOM 2092 N N . GLN A 1 260 ? 0.715 -14.859 -22.659 1.00 73.56 260 GLN A N 1
ATOM 2093 C CA . GLN A 1 260 ? 0.981 -14.268 -23.978 1.00 73.56 260 GLN A CA 1
ATOM 2094 C C . GLN A 1 260 ? 2.485 -14.163 -24.285 1.00 73.56 260 GLN A C 1
ATOM 2096 O O . GLN A 1 260 ? 2.877 -14.337 -25.436 1.00 73.56 260 GLN A O 1
ATOM 2101 N N . LEU A 1 261 ? 3.342 -13.937 -23.283 1.00 70.19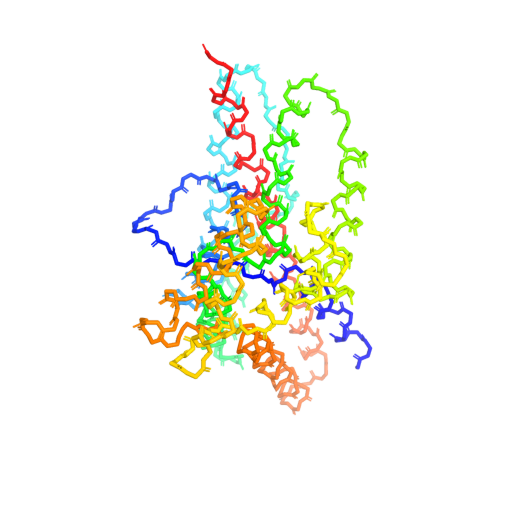 261 LEU A N 1
ATOM 2102 C CA . LEU A 1 261 ? 4.800 -13.928 -23.469 1.00 70.19 261 LEU A CA 1
ATOM 2103 C C . LEU A 1 261 ? 5.382 -15.331 -23.671 1.00 70.19 261 LEU A C 1
ATOM 2105 O O . LEU A 1 261 ? 6.293 -15.485 -24.481 1.00 70.19 261 LEU A O 1
ATOM 2109 N N . GLU A 1 262 ? 4.852 -16.344 -22.981 1.00 78.50 262 GLU A N 1
ATOM 2110 C CA . GLU A 1 262 ? 5.199 -17.754 -23.220 1.00 78.50 262 GLU A CA 1
ATOM 2111 C C . GLU A 1 262 ? 4.750 -18.234 -24.618 1.00 78.50 262 GLU A C 1
ATOM 2113 O O . GLU A 1 262 ? 5.418 -19.079 -25.211 1.00 78.50 262 GLU A O 1
ATOM 2118 N N . GLU A 1 263 ? 3.658 -17.688 -25.168 1.00 81.12 263 GLU A N 1
ATOM 2119 C CA . GLU A 1 263 ? 3.159 -18.018 -26.514 1.00 81.12 263 GLU A CA 1
ATOM 2120 C C . GLU A 1 263 ? 3.862 -17.257 -27.653 1.00 81.12 263 GLU A C 1
ATOM 2122 O O . GLU A 1 263 ? 4.087 -17.825 -28.723 1.00 81.12 263 GLU A O 1
ATOM 2127 N N . GLN A 1 264 ? 4.177 -15.970 -27.465 1.00 78.75 264 GLN A N 1
ATOM 2128 C CA . GLN A 1 264 ? 4.625 -15.083 -28.552 1.00 78.75 264 GLN A CA 1
ATOM 2129 C C . GLN A 1 264 ? 6.150 -14.959 -28.676 1.00 78.75 264 GLN A C 1
ATOM 2131 O O . GLN A 1 264 ? 6.637 -14.503 -29.713 1.00 78.75 264 GLN A O 1
ATOM 2136 N N . LEU A 1 265 ? 6.917 -15.336 -27.648 1.00 77.94 265 LEU A N 1
ATOM 2137 C CA . LEU A 1 265 ? 8.364 -15.114 -27.594 1.00 77.94 265 LEU A CA 1
ATOM 2138 C C . LEU A 1 265 ? 9.144 -16.419 -27.376 1.00 77.94 265 LEU A C 1
ATOM 2140 O O . LEU A 1 265 ? 8.659 -17.337 -26.718 1.00 77.94 265 LEU A O 1
ATOM 2144 N N . PRO A 1 266 ? 10.402 -16.512 -27.852 1.00 87.44 266 PRO A N 1
ATOM 2145 C CA . PRO A 1 266 ? 11.287 -17.608 -27.474 1.00 87.44 266 PRO A CA 1
ATOM 2146 C C . PRO A 1 266 ? 11.426 -17.694 -25.949 1.00 87.44 266 PRO A C 1
ATOM 2148 O O . PRO A 1 266 ? 11.640 -16.673 -25.294 1.00 87.44 266 PRO A O 1
ATOM 2151 N N . GLN A 1 267 ? 11.381 -18.908 -25.387 1.00 83.88 267 GLN A N 1
ATOM 2152 C CA . GLN A 1 267 ? 11.385 -19.147 -23.933 1.00 83.88 267 GLN A CA 1
ATOM 2153 C C . GLN A 1 267 ? 12.499 -18.394 -23.182 1.00 83.88 267 GLN A C 1
ATOM 2155 O O . GLN A 1 267 ? 12.291 -17.945 -22.060 1.00 83.88 267 GLN A O 1
ATOM 2160 N N . SER A 1 268 ? 13.678 -18.217 -23.788 1.00 81.75 268 SER A N 1
ATOM 2161 C CA . SER A 1 268 ? 14.770 -17.418 -23.216 1.00 81.75 268 SER A CA 1
ATOM 2162 C C . SER A 1 268 ? 14.379 -15.954 -22.981 1.00 81.75 268 SER A C 1
ATOM 2164 O O . SER A 1 268 ? 14.643 -15.431 -21.901 1.00 81.75 268 SER A O 1
ATOM 2166 N N . ARG A 1 269 ? 13.708 -15.316 -23.948 1.00 78.50 269 ARG A N 1
ATOM 2167 C CA . ARG A 1 269 ? 13.232 -13.927 -23.860 1.00 78.50 269 ARG A CA 1
ATOM 2168 C C . ARG A 1 269 ? 11.999 -13.807 -22.962 1.00 78.50 269 ARG A C 1
ATOM 2170 O O . ARG A 1 269 ? 11.906 -12.846 -22.207 1.00 78.50 269 ARG A O 1
ATOM 2177 N N . ALA A 1 270 ? 11.106 -14.799 -22.969 1.00 74.19 270 ALA A N 1
ATOM 2178 C CA . ALA A 1 270 ? 9.998 -14.870 -22.013 1.00 74.19 270 ALA A CA 1
ATOM 2179 C C . ALA A 1 270 ? 10.513 -14.940 -20.558 1.00 74.19 270 ALA A C 1
ATOM 2181 O O . ALA A 1 270 ? 10.082 -14.159 -19.713 1.00 74.19 270 ALA A O 1
ATOM 2182 N N . ASN A 1 271 ? 11.507 -15.794 -20.283 1.00 79.69 271 ASN A N 1
ATOM 2183 C CA . ASN A 1 271 ? 12.152 -15.904 -18.967 1.00 79.69 271 ASN A CA 1
ATOM 2184 C C . ASN A 1 271 ? 12.885 -14.612 -18.556 1.00 79.69 271 ASN A C 1
ATOM 2186 O O . ASN A 1 271 ? 12.889 -14.253 -17.379 1.00 79.69 271 ASN A O 1
ATOM 2190 N N . GLU A 1 272 ? 13.522 -13.924 -19.507 1.00 80.94 272 GLU A N 1
ATOM 2191 C CA . GLU A 1 272 ? 14.201 -12.642 -19.287 1.00 80.94 272 GLU A CA 1
ATOM 2192 C C . GLU A 1 272 ? 13.207 -11.545 -18.879 1.00 80.94 272 GLU A C 1
ATOM 2194 O O . GLU A 1 272 ? 13.411 -10.878 -17.865 1.00 80.94 272 GLU A O 1
ATOM 2199 N N . LEU A 1 273 ? 12.086 -11.426 -19.598 1.00 75.38 273 LEU A N 1
ATOM 2200 C CA . LEU A 1 273 ? 10.994 -10.502 -19.277 1.00 75.38 273 LEU A CA 1
ATOM 2201 C C . LEU A 1 273 ? 10.324 -10.848 -17.943 1.00 75.38 273 LEU A C 1
ATOM 2203 O O . LEU A 1 273 ? 10.060 -9.957 -17.138 1.00 75.38 273 LEU A O 1
ATOM 2207 N N . GLU A 1 274 ? 10.111 -12.136 -17.657 1.00 79.38 274 GLU A N 1
ATOM 2208 C CA . GLU A 1 274 ? 9.619 -12.586 -16.352 1.00 79.38 274 GLU A CA 1
ATOM 2209 C C . GLU A 1 274 ? 10.598 -12.167 -15.240 1.00 79.38 274 GLU A C 1
ATOM 2211 O O . GLU A 1 274 ? 10.176 -11.659 -14.205 1.00 79.38 274 GLU A O 1
ATOM 2216 N N . SER A 1 275 ? 11.910 -12.314 -15.456 1.00 82.06 275 SER A N 1
ATOM 2217 C CA . SER A 1 275 ? 12.954 -11.848 -14.531 1.00 82.06 275 SER A CA 1
ATOM 2218 C C . SER A 1 275 ? 12.930 -10.326 -14.331 1.00 82.06 275 SER A C 1
ATOM 2220 O O . SER A 1 275 ? 12.997 -9.848 -13.196 1.00 82.06 275 SER A O 1
ATOM 2222 N N . TRP A 1 276 ? 12.767 -9.559 -15.411 1.00 82.75 276 TRP A N 1
ATOM 2223 C CA . TRP A 1 276 ? 12.694 -8.100 -15.360 1.00 82.75 276 TRP A CA 1
ATOM 2224 C C . TRP A 1 276 ? 11.455 -7.607 -14.600 1.00 82.75 276 TRP A C 1
ATOM 2226 O O . TRP A 1 276 ? 11.594 -6.802 -13.680 1.00 82.75 276 TRP A O 1
ATOM 2236 N N . ILE A 1 277 ? 10.266 -8.157 -14.874 1.00 74.62 277 ILE A N 1
ATOM 2237 C CA . ILE A 1 277 ? 9.025 -7.794 -14.166 1.00 74.62 277 ILE A CA 1
ATOM 2238 C C . ILE A 1 277 ? 9.166 -8.047 -12.652 1.00 74.62 277 ILE A C 1
ATOM 2240 O O . ILE A 1 277 ? 8.802 -7.190 -11.844 1.00 74.62 277 ILE A O 1
ATOM 2244 N N . LYS A 1 278 ? 9.778 -9.171 -12.243 1.00 78.12 278 LYS A N 1
ATOM 2245 C CA . LYS A 1 278 ? 10.101 -9.451 -10.825 1.00 78.12 278 LYS A CA 1
ATOM 2246 C C . LYS A 1 278 ? 11.059 -8.419 -10.230 1.00 78.12 278 LYS A C 1
ATOM 2248 O O . LYS A 1 278 ? 10.927 -8.081 -9.056 1.00 78.12 278 LYS A O 1
ATOM 2253 N N . SER A 1 279 ? 12.020 -7.930 -11.016 1.00 78.88 279 SER A N 1
ATOM 2254 C CA . SER A 1 279 ? 12.931 -6.862 -10.600 1.00 78.88 279 SER A CA 1
ATOM 2255 C C . SER A 1 279 ? 12.144 -5.590 -10.283 1.00 78.88 279 SER A C 1
ATOM 2257 O O . SER A 1 279 ? 12.178 -5.148 -9.138 1.00 78.88 279 SER A O 1
ATOM 2259 N N . VAL A 1 280 ? 11.329 -5.084 -11.222 1.00 75.38 280 VAL A N 1
ATOM 2260 C CA . VAL A 1 280 ? 10.463 -3.898 -11.026 1.00 75.38 280 VAL A CA 1
ATOM 2261 C C . VAL A 1 280 ? 9.619 -4.007 -9.752 1.00 75.38 280 VAL A C 1
ATOM 2263 O O . VAL A 1 280 ? 9.519 -3.071 -8.961 1.00 75.38 280 VAL A O 1
ATOM 2266 N N . ILE A 1 281 ? 9.054 -5.185 -9.516 1.00 76.38 281 ILE A N 1
ATOM 2267 C CA . ILE A 1 281 ? 8.245 -5.494 -8.337 1.00 76.38 281 ILE A CA 1
ATOM 2268 C C . ILE A 1 281 ? 9.064 -5.430 -7.038 1.00 76.38 281 ILE A C 1
ATOM 2270 O O . ILE A 1 281 ? 8.639 -4.811 -6.061 1.00 76.38 281 ILE A O 1
ATOM 2274 N N . ASN A 1 282 ? 10.263 -6.015 -7.025 1.00 75.75 282 ASN A N 1
ATOM 2275 C CA . ASN A 1 282 ? 11.157 -5.937 -5.874 1.00 75.75 282 ASN A CA 1
ATOM 2276 C C . ASN A 1 282 ? 11.633 -4.496 -5.621 1.00 75.75 282 ASN A C 1
ATOM 2278 O O . ASN A 1 282 ? 11.747 -4.105 -4.460 1.00 75.75 282 ASN A O 1
ATOM 2282 N N . ILE A 1 283 ? 11.862 -3.686 -6.662 1.00 80.00 283 ILE A N 1
ATOM 2283 C CA . ILE A 1 283 ? 12.167 -2.248 -6.531 1.00 80.00 283 ILE A CA 1
ATOM 2284 C C . ILE A 1 283 ? 11.022 -1.531 -5.807 1.00 80.00 283 ILE A C 1
ATOM 2286 O O . ILE A 1 283 ? 11.269 -0.811 -4.840 1.00 80.00 283 ILE A O 1
ATOM 2290 N N . LEU A 1 284 ? 9.774 -1.766 -6.227 1.00 80.12 284 LEU A N 1
ATOM 2291 C CA . LEU A 1 284 ? 8.589 -1.159 -5.615 1.00 80.12 284 LEU A CA 1
ATOM 2292 C C . LEU A 1 284 ? 8.424 -1.551 -4.142 1.00 80.12 284 LEU A C 1
ATOM 2294 O O . LEU A 1 284 ? 8.218 -0.671 -3.308 1.00 80.12 284 LEU A O 1
ATOM 2298 N N . ASN A 1 285 ? 8.600 -2.829 -3.796 1.00 74.62 285 ASN A N 1
ATOM 2299 C CA . ASN A 1 285 ? 8.568 -3.282 -2.402 1.00 74.62 285 ASN A CA 1
ATOM 2300 C C . ASN A 1 285 ? 9.635 -2.576 -1.539 1.00 74.62 285 ASN A C 1
ATOM 2302 O O . ASN A 1 285 ? 9.341 -2.139 -0.424 1.00 74.62 285 ASN A O 1
ATOM 2306 N N . HIS A 1 286 ? 10.860 -2.400 -2.049 1.00 77.50 286 HIS A N 1
ATOM 2307 C CA . HIS A 1 286 ? 11.897 -1.643 -1.337 1.00 77.50 286 HIS A CA 1
ATOM 2308 C C . HIS A 1 286 ? 11.579 -0.143 -1.245 1.00 77.50 286 HIS A C 1
ATOM 2310 O O . HIS A 1 286 ? 11.840 0.453 -0.202 1.00 77.50 286 HIS A O 1
ATOM 2316 N N . ALA A 1 287 ? 10.995 0.460 -2.286 1.00 77.19 287 ALA A N 1
ATOM 2317 C CA . ALA A 1 287 ? 10.604 1.870 -2.299 1.00 77.19 287 ALA A CA 1
ATOM 2318 C C . ALA A 1 287 ? 9.495 2.169 -1.274 1.00 77.19 287 ALA A C 1
ATOM 2320 O O . ALA A 1 287 ? 9.647 3.089 -0.473 1.00 77.19 287 ALA A O 1
ATOM 2321 N N . ILE A 1 288 ? 8.451 1.333 -1.218 1.00 79.06 288 ILE A N 1
ATOM 2322 C CA . ILE A 1 288 ? 7.361 1.396 -0.225 1.00 79.06 288 ILE A CA 1
ATOM 2323 C C . ILE A 1 288 ? 7.923 1.339 1.202 1.00 79.06 288 ILE A C 1
ATOM 2325 O O . ILE A 1 288 ? 7.619 2.187 2.042 1.00 79.06 288 ILE A O 1
ATOM 2329 N N . MET A 1 289 ? 8.791 0.359 1.477 1.00 75.00 289 MET A N 1
ATOM 2330 C CA . MET A 1 289 ? 9.389 0.186 2.804 1.00 75.00 289 MET A CA 1
ATOM 2331 C C . MET A 1 289 ? 10.404 1.284 3.152 1.00 75.00 289 MET A C 1
ATOM 2333 O O . MET A 1 289 ? 10.596 1.583 4.332 1.00 75.00 289 MET A O 1
ATOM 2337 N N . ALA A 1 290 ? 11.044 1.903 2.157 1.00 74.56 290 ALA A N 1
ATOM 2338 C CA . ALA A 1 290 ? 11.912 3.057 2.355 1.00 74.56 290 ALA A CA 1
ATOM 2339 C C . ALA A 1 290 ? 11.111 4.336 2.633 1.00 74.56 290 ALA A C 1
ATOM 2341 O O . ALA A 1 290 ? 11.461 5.039 3.577 1.00 74.56 290 ALA A O 1
ATOM 2342 N N . GLU A 1 291 ? 10.022 4.609 1.901 1.00 84.88 291 GLU A N 1
ATOM 2343 C CA . GLU A 1 291 ? 9.135 5.755 2.163 1.00 84.88 291 GLU A CA 1
ATOM 2344 C C . GLU A 1 291 ? 8.590 5.712 3.591 1.00 84.88 291 GLU A C 1
ATOM 2346 O O . GLU A 1 291 ? 8.662 6.703 4.316 1.00 84.88 291 GLU A O 1
ATOM 2351 N N . LEU A 1 292 ? 8.136 4.529 4.011 1.00 74.25 292 LEU A N 1
ATOM 2352 C CA . LEU A 1 292 ? 7.646 4.270 5.357 1.00 74.25 292 LEU A CA 1
ATOM 2353 C C . LEU A 1 292 ? 8.715 4.607 6.415 1.00 74.25 292 LEU A C 1
ATOM 2355 O O . LEU A 1 292 ? 8.488 5.425 7.305 1.00 74.25 292 LEU A O 1
ATOM 2359 N N . ARG A 1 293 ? 9.927 4.047 6.278 1.00 72.25 293 ARG A N 1
ATOM 2360 C CA . ARG A 1 293 ? 11.070 4.325 7.173 1.00 72.25 293 ARG A CA 1
ATOM 2361 C C . ARG A 1 293 ? 11.498 5.796 7.163 1.00 72.25 293 ARG A C 1
ATOM 2363 O O . ARG A 1 293 ? 11.957 6.299 8.187 1.00 72.25 293 ARG A O 1
ATOM 2370 N N . LEU A 1 294 ? 11.357 6.479 6.031 1.00 78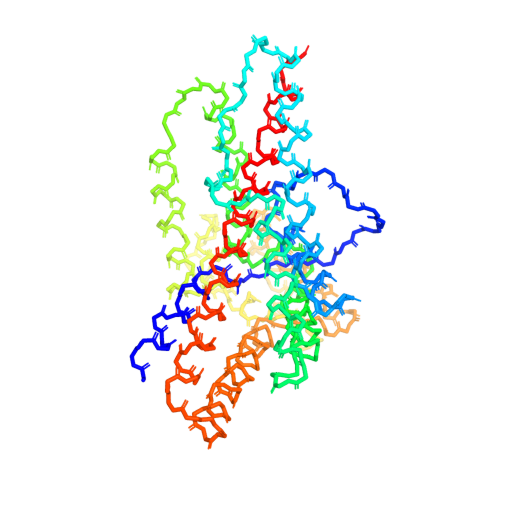.31 294 LEU A N 1
ATOM 2371 C CA . LEU A 1 294 ? 11.659 7.899 5.883 1.00 78.31 294 LEU A CA 1
ATOM 2372 C C . LEU A 1 294 ? 10.644 8.765 6.633 1.00 78.31 294 LEU A C 1
ATOM 2374 O O . LEU A 1 294 ? 11.052 9.601 7.436 1.00 78.31 294 LEU A O 1
ATOM 2378 N N . GLY A 1 295 ? 9.343 8.503 6.483 1.00 78.50 295 GLY A N 1
ATOM 2379 C CA . GLY A 1 295 ? 8.308 9.176 7.271 1.00 78.50 295 GLY A CA 1
ATOM 2380 C C . GLY A 1 295 ? 8.470 8.936 8.778 1.00 78.50 295 GLY A C 1
ATOM 2381 O O . GLY A 1 295 ? 8.262 9.848 9.582 1.00 78.50 295 GLY A O 1
ATOM 2382 N N . PHE A 1 296 ? 8.891 7.727 9.176 1.00 73.38 296 PHE A N 1
ATOM 2383 C CA . PHE A 1 296 ? 9.195 7.396 10.575 1.00 73.38 296 PHE A CA 1
ATOM 2384 C C . PHE A 1 296 ? 10.361 8.254 11.103 1.00 73.38 296 PHE A C 1
ATOM 2386 O O . PHE A 1 296 ? 10.264 8.843 12.181 1.00 73.38 296 PHE A O 1
ATOM 2393 N N . MET A 1 297 ? 11.449 8.354 10.328 1.00 76.12 297 MET A N 1
ATOM 2394 C CA . MET A 1 297 ? 12.616 9.181 10.654 1.00 76.12 297 MET A CA 1
ATOM 2395 C C . MET A 1 297 ? 12.253 10.669 10.730 1.00 76.12 297 MET A C 1
ATOM 2397 O O . MET A 1 297 ? 12.676 11.355 11.658 1.00 76.12 297 MET A O 1
ATOM 2401 N N . GLU A 1 298 ? 11.432 11.169 9.805 1.00 84.81 298 GLU A N 1
ATOM 2402 C CA . GLU A 1 298 ? 10.979 12.559 9.804 1.00 84.81 298 GLU A CA 1
ATOM 2403 C C . GLU A 1 298 ? 10.158 12.898 11.059 1.00 84.81 298 GLU A C 1
ATOM 2405 O O . GLU A 1 298 ? 10.529 13.831 11.777 1.00 84.81 298 GLU A O 1
ATOM 2410 N N . ARG A 1 299 ? 9.141 12.091 11.414 1.00 79.00 299 ARG A N 1
ATOM 2411 C CA . ARG A 1 299 ? 8.400 12.264 12.684 1.00 79.00 299 ARG A CA 1
ATOM 2412 C C . ARG A 1 299 ? 9.336 12.264 13.902 1.00 79.00 299 ARG A C 1
ATOM 2414 O O . ARG A 1 299 ? 9.106 13.014 14.851 1.00 79.00 299 ARG A O 1
ATOM 2421 N N . ALA A 1 300 ? 10.372 11.422 13.905 1.00 73.31 300 ALA A N 1
ATOM 2422 C CA . ALA A 1 300 ? 11.327 11.325 15.010 1.00 73.31 300 ALA A CA 1
ATOM 2423 C C . ALA A 1 300 ? 12.278 12.536 15.097 1.00 73.31 300 ALA A C 1
ATOM 2425 O O . ALA A 1 300 ? 12.624 12.957 16.205 1.00 73.31 300 ALA A O 1
ATOM 2426 N N . LEU A 1 301 ? 12.667 13.116 13.956 1.00 78.44 301 LEU A N 1
ATOM 2427 C CA . LEU A 1 301 ? 13.424 14.369 13.889 1.00 78.44 301 LEU A CA 1
ATOM 2428 C C . LEU A 1 301 ? 12.586 15.546 14.406 1.00 78.44 301 LEU A C 1
ATOM 2430 O O . LEU A 1 301 ? 13.103 16.362 15.172 1.00 78.44 301 LEU A O 1
ATOM 2434 N N . ASP A 1 302 ? 11.302 15.615 14.052 1.00 82.25 302 ASP A N 1
ATOM 2435 C CA . ASP A 1 302 ? 10.428 16.735 14.425 1.00 82.25 302 ASP A CA 1
ATOM 2436 C C . ASP A 1 302 ? 9.976 16.692 15.898 1.00 82.25 302 ASP A C 1
ATOM 2438 O O . ASP A 1 302 ? 9.858 17.739 16.527 1.00 82.25 302 ASP A O 1
ATOM 2442 N N . ARG A 1 303 ? 9.823 15.504 16.507 1.00 73.75 303 ARG A N 1
ATOM 2443 C CA . ARG A 1 303 ? 9.446 15.345 17.934 1.00 73.75 303 ARG A CA 1
ATOM 2444 C C . ARG A 1 303 ? 10.529 15.735 18.961 1.00 73.75 303 ARG A C 1
ATOM 2446 O O . ARG A 1 303 ? 10.256 15.677 20.156 1.00 73.75 303 ARG A O 1
ATOM 2453 N N . LYS A 1 304 ? 11.759 16.066 18.546 1.00 57.91 304 LYS A N 1
ATOM 2454 C CA . LYS A 1 304 ? 12.879 16.416 19.453 1.00 57.91 304 LYS A CA 1
ATOM 2455 C C . LYS A 1 304 ? 13.284 17.886 19.318 1.00 57.91 304 LYS A C 1
ATOM 2457 O O . LYS A 1 304 ? 14.388 18.180 18.854 1.00 57.91 304 LYS A O 1
ATOM 2462 N N . GLY A 1 305 ? 12.371 18.786 19.668 1.00 53.00 305 GLY A N 1
ATOM 2463 C CA . GLY A 1 305 ? 12.541 20.241 19.750 1.00 53.00 305 GLY A CA 1
ATOM 2464 C C . GLY A 1 305 ? 11.650 20.803 20.849 1.00 53.00 305 GLY A C 1
ATOM 2465 O O . GLY A 1 305 ? 12.058 21.830 21.422 1.00 53.00 305 GLY A O 1
#